Protein AF-A0A835PX73-F1 (afdb_monomer_lite)

Structure (mmCIF, N/CA/C/O backbone):
data_AF-A0A835PX73-F1
#
_entry.id   AF-A0A835PX73-F1
#
loop_
_atom_site.group_PDB
_atom_site.id
_atom_site.type_symbol
_atom_site.label_atom_id
_atom_site.label_alt_id
_atom_site.label_comp_id
_atom_site.label_asym_id
_atom_site.label_entity_id
_atom_site.label_seq_id
_atom_site.pdbx_PDB_ins_code
_atom_site.Cartn_x
_atom_site.Cartn_y
_atom_site.Cartn_z
_atom_site.occupancy
_atom_site.B_iso_or_equiv
_atom_site.auth_seq_id
_atom_site.auth_comp_id
_atom_site.auth_asym_id
_atom_site.auth_atom_id
_atom_site.pdbx_PDB_model_num
ATOM 1 N N . MET A 1 1 ? 120.743 2.298 -72.247 1.00 43.62 1 MET A N 1
ATOM 2 C CA . MET A 1 1 ? 121.704 3.409 -72.113 1.00 43.62 1 MET A CA 1
ATOM 3 C C . MET A 1 1 ? 120.993 4.697 -72.501 1.00 43.62 1 MET A C 1
ATOM 5 O O . MET A 1 1 ? 120.408 4.733 -73.571 1.00 43.62 1 MET A O 1
ATOM 9 N N . TYR A 1 2 ? 121.071 5.683 -71.606 1.00 36.12 2 TYR A N 1
ATOM 10 C CA . TYR A 1 2 ? 120.716 7.105 -71.728 1.00 36.12 2 TYR A CA 1
ATOM 11 C C . TYR A 1 2 ? 119.244 7.545 -71.673 1.00 36.12 2 TYR A C 1
ATOM 13 O O . TYR A 1 2 ? 118.427 7.305 -72.554 1.00 36.12 2 TYR A O 1
ATOM 21 N N . SER A 1 3 ? 118.992 8.258 -70.575 1.00 54.06 3 SER A N 1
ATOM 22 C CA . SER A 1 3 ? 117.900 9.168 -70.256 1.00 54.06 3 SER A CA 1
ATOM 23 C C . SER A 1 3 ? 117.729 10.312 -71.260 1.00 54.06 3 SER A C 1
ATOM 25 O O . SER A 1 3 ? 118.714 10.799 -71.808 1.00 54.06 3 SER A O 1
ATOM 27 N N . SER A 1 4 ? 116.522 10.885 -71.311 1.00 43.41 4 SER A N 1
ATOM 28 C CA . SER A 1 4 ? 116.354 12.342 -71.424 1.00 43.41 4 SER A CA 1
ATOM 29 C C . SER A 1 4 ? 115.016 12.800 -70.832 1.00 43.41 4 SER A C 1
ATOM 31 O O . SER A 1 4 ? 113.961 12.271 -71.176 1.00 43.41 4 SER A O 1
ATOM 33 N N . LEU A 1 5 ? 115.087 13.796 -69.950 1.00 57.09 5 LEU A N 1
ATOM 34 C CA . LEU A 1 5 ? 113.979 14.595 -69.420 1.00 57.09 5 LEU A CA 1
ATOM 35 C C . LEU A 1 5 ? 113.557 15.685 -70.426 1.00 57.09 5 LEU A C 1
ATOM 37 O O . LEU A 1 5 ? 114.445 16.254 -71.057 1.00 57.09 5 LEU A O 1
ATOM 41 N N . SER A 1 6 ? 112.250 16.003 -70.477 1.00 47.47 6 SER A N 1
ATOM 42 C CA . SER A 1 6 ? 111.591 17.317 -70.753 1.00 47.47 6 SER A CA 1
ATOM 43 C C . SER A 1 6 ? 110.383 17.227 -71.703 1.00 47.47 6 SER A C 1
ATOM 45 O O . SER A 1 6 ? 110.374 16.360 -72.572 1.00 47.47 6 SER A O 1
ATOM 47 N N . PRO A 1 7 ? 109.444 18.200 -71.693 1.00 52.72 7 PRO A N 1
ATOM 48 C CA . PRO A 1 7 ? 109.038 19.114 -70.620 1.00 52.72 7 PRO A CA 1
ATOM 49 C C . PRO A 1 7 ? 107.508 19.087 -70.385 1.00 52.72 7 PRO A C 1
ATOM 51 O O . PRO A 1 7 ? 106.735 18.501 -71.142 1.00 52.72 7 PRO A O 1
ATOM 54 N N . TYR A 1 8 ? 107.057 19.765 -69.329 1.00 48.66 8 TYR A N 1
ATOM 55 C CA . TYR A 1 8 ? 105.648 20.104 -69.132 1.00 48.66 8 TYR A CA 1
ATOM 56 C C . TYR A 1 8 ? 105.076 20.810 -70.374 1.00 48.66 8 TYR A C 1
ATOM 58 O O . TYR A 1 8 ? 105.553 21.874 -70.763 1.00 48.66 8 TYR A O 1
ATOM 66 N N . THR A 1 9 ? 104.010 20.252 -70.947 1.00 48.19 9 THR A N 1
ATOM 67 C CA . THR A 1 9 ? 103.073 20.972 -71.818 1.00 48.19 9 THR A CA 1
ATOM 68 C C . THR A 1 9 ? 101.680 20.844 -71.211 1.00 48.19 9 THR A C 1
ATOM 70 O O . THR A 1 9 ? 101.160 19.748 -71.005 1.00 48.19 9 THR A O 1
ATOM 73 N N . ALA A 1 10 ? 101.097 21.984 -70.843 1.00 54.47 10 ALA A N 1
ATOM 74 C CA . ALA A 1 10 ? 99.723 22.070 -70.375 1.00 54.47 10 ALA A CA 1
ATOM 75 C C . ALA A 1 10 ? 98.782 21.652 -71.514 1.00 54.47 10 ALA A C 1
ATOM 77 O O . ALA A 1 10 ? 98.760 22.278 -72.574 1.00 54.47 10 ALA A O 1
ATOM 78 N N . ARG A 1 11 ? 98.007 20.583 -71.301 1.00 44.78 11 ARG A N 1
ATOM 79 C CA . ARG A 1 11 ? 96.938 20.179 -72.217 1.00 44.78 11 ARG A CA 1
ATOM 80 C C . ARG A 1 11 ? 95.739 21.117 -71.992 1.00 44.78 11 ARG A C 1
ATOM 82 O O . ARG A 1 11 ? 95.310 21.246 -70.844 1.00 44.78 11 ARG A O 1
ATOM 89 N N . PRO A 1 12 ? 95.209 21.782 -73.035 1.00 52.06 12 PRO A N 1
ATOM 90 C CA . PRO A 1 12 ? 94.048 22.663 -72.911 1.00 52.06 12 PRO A CA 1
ATOM 91 C C . PRO A 1 12 ? 92.833 21.877 -72.393 1.00 52.06 12 PRO A C 1
ATOM 93 O O . PRO A 1 12 ? 92.769 20.660 -72.609 1.00 52.06 12 PRO A O 1
ATOM 96 N N . PRO A 1 13 ? 91.879 22.533 -71.701 1.00 47.75 13 PRO A N 1
ATOM 97 C CA . PRO A 1 13 ? 90.697 21.861 -71.179 1.00 47.75 13 PRO A CA 1
ATOM 98 C C . PRO A 1 13 ? 90.008 21.128 -72.327 1.00 47.75 13 PRO A C 1
ATOM 100 O O . PRO A 1 13 ? 89.707 21.724 -73.362 1.00 47.75 13 PRO A O 1
ATOM 103 N N . ALA A 1 14 ? 89.805 19.820 -72.158 1.00 44.78 14 ALA A N 1
ATOM 104 C CA . ALA A 1 14 ? 89.026 19.032 -73.095 1.00 44.78 14 ALA A CA 1
ATOM 105 C C . ALA A 1 14 ? 87.625 19.649 -73.155 1.00 44.78 14 ALA A C 1
ATOM 107 O O . ALA A 1 14 ? 86.847 19.549 -72.203 1.00 44.78 14 ALA A O 1
ATOM 108 N N . VAL A 1 15 ? 87.343 20.336 -74.261 1.00 48.53 15 VAL A N 1
ATOM 109 C CA . VAL A 1 15 ? 86.001 20.762 -74.635 1.00 48.53 15 VAL A CA 1
ATOM 110 C C . VAL A 1 15 ? 85.175 19.484 -74.668 1.00 48.53 15 VAL A C 1
ATOM 112 O O . VAL A 1 15 ? 85.425 18.593 -75.481 1.00 48.53 15 VAL A O 1
ATOM 115 N N . ARG A 1 16 ? 84.267 19.354 -73.697 1.00 57.72 16 ARG A N 1
ATOM 116 C CA . ARG A 1 16 ? 83.272 18.284 -73.676 1.00 57.72 16 ARG A CA 1
ATOM 117 C C . ARG A 1 16 ? 82.587 18.288 -75.045 1.00 57.72 16 ARG A C 1
ATOM 119 O O . ARG A 1 16 ? 82.276 19.386 -75.516 1.00 57.72 16 ARG A O 1
ATOM 126 N N . PRO A 1 17 ? 82.362 17.128 -75.682 1.00 54.84 17 PRO A N 1
ATOM 127 C CA . PRO A 1 17 ? 81.507 17.079 -76.856 1.00 54.84 17 PRO A CA 1
ATOM 128 C C . PRO A 1 17 ? 80.206 17.784 -76.482 1.00 54.84 17 PRO A C 1
ATOM 130 O O . PRO A 1 17 ? 79.599 17.452 -75.465 1.00 54.84 17 PRO A O 1
ATOM 133 N N . THR A 1 18 ? 79.849 18.833 -77.216 1.00 60.50 18 THR A N 1
ATOM 134 C CA . THR A 1 18 ? 78.521 19.431 -77.125 1.00 60.50 18 THR A CA 1
ATOM 135 C C . THR A 1 18 ? 77.537 18.303 -77.391 1.00 60.50 18 THR A C 1
ATOM 137 O O . THR A 1 18 ? 77.520 17.794 -78.513 1.00 60.50 18 THR A O 1
ATOM 140 N N . ASP A 1 19 ? 76.811 17.865 -76.357 1.00 60.62 19 ASP A N 1
ATOM 141 C CA . ASP A 1 19 ? 75.753 16.867 -76.512 1.00 60.62 19 ASP A CA 1
ATOM 142 C C . ASP A 1 19 ? 74.865 17.302 -77.680 1.00 60.62 19 ASP A C 1
ATOM 144 O O . ASP A 1 19 ? 74.525 18.486 -77.799 1.00 60.62 19 ASP A O 1
ATOM 148 N N . ASP A 1 20 ? 74.521 16.358 -78.555 1.00 72.94 20 ASP A N 1
ATOM 149 C CA . ASP A 1 20 ? 73.623 16.616 -79.673 1.00 72.94 20 ASP A CA 1
ATOM 150 C C . ASP A 1 20 ? 72.338 17.276 -79.125 1.00 72.94 20 ASP A C 1
ATOM 152 O O . ASP A 1 20 ? 71.675 16.694 -78.254 1.00 72.94 20 ASP A O 1
ATOM 156 N N . PRO A 1 21 ? 71.964 18.489 -79.580 1.00 75.81 21 PRO A N 1
ATOM 157 C CA . PRO A 1 21 ? 70.770 19.185 -79.105 1.00 75.81 21 PRO A CA 1
ATOM 158 C C . PRO A 1 21 ? 69.501 18.319 -79.150 1.00 75.81 21 PRO A C 1
ATOM 160 O O . PRO A 1 21 ? 68.613 18.473 -78.306 1.00 75.81 21 PRO A O 1
ATOM 163 N N . ALA A 1 22 ? 69.428 17.368 -80.089 1.00 79.12 22 ALA A N 1
ATOM 164 C CA . ALA A 1 22 ? 68.326 16.417 -80.193 1.00 79.12 22 ALA A CA 1
ATOM 165 C C . ALA A 1 22 ? 68.329 15.345 -79.081 1.00 79.12 22 ALA A C 1
ATOM 167 O O . ALA A 1 22 ? 67.265 14.873 -78.671 1.00 79.12 22 ALA A O 1
ATOM 168 N N . GLU A 1 23 ? 69.490 14.944 -78.563 1.00 80.62 23 GLU A N 1
ATOM 169 C CA . GLU A 1 23 ? 69.606 14.017 -77.429 1.00 80.62 23 GLU A CA 1
ATOM 170 C C . GLU A 1 23 ? 69.264 14.689 -76.102 1.00 80.62 23 GLU A C 1
ATOM 172 O O . GLU A 1 23 ? 68.517 14.122 -75.300 1.00 80.62 23 GLU A O 1
ATOM 177 N N . VAL A 1 24 ? 69.712 15.931 -75.903 1.00 82.56 24 VAL A N 1
ATOM 178 C CA . VAL A 1 24 ? 69.356 16.734 -74.723 1.00 82.56 24 VAL A CA 1
ATOM 179 C C . VAL A 1 24 ? 67.849 16.997 -74.684 1.00 82.56 24 VAL A C 1
ATOM 181 O O . VAL A 1 24 ? 67.218 16.835 -73.638 1.00 82.56 24 VAL A O 1
ATOM 184 N N . TYR A 1 25 ? 67.241 17.332 -75.828 1.00 86.38 25 TYR A N 1
ATOM 185 C CA . TYR A 1 25 ? 65.794 17.519 -75.928 1.00 86.38 25 TYR A CA 1
ATOM 186 C C . TYR A 1 25 ? 65.019 16.234 -75.609 1.00 86.38 25 TYR A C 1
ATOM 188 O O . TYR A 1 25 ? 64.089 16.268 -74.804 1.00 86.38 25 TYR A O 1
ATOM 196 N N . ARG A 1 26 ? 65.427 15.085 -76.172 1.00 87.75 26 ARG A N 1
ATOM 197 C CA . ARG A 1 26 ? 64.811 13.780 -75.870 1.00 87.75 26 ARG A CA 1
ATOM 198 C C . ARG A 1 26 ? 64.927 13.428 -74.391 1.00 87.75 26 ARG A C 1
ATOM 200 O O . ARG A 1 26 ? 63.934 13.040 -73.784 1.00 87.75 26 ARG A O 1
ATOM 207 N N . ARG A 1 27 ? 66.102 13.612 -73.788 1.00 88.38 27 ARG A N 1
ATOM 208 C CA . ARG A 1 27 ? 66.328 13.356 -72.360 1.00 88.38 27 ARG A CA 1
ATOM 209 C C . ARG A 1 27 ? 65.463 14.251 -71.471 1.00 88.38 27 ARG A C 1
ATOM 211 O O . ARG A 1 27 ? 64.858 13.757 -70.526 1.00 88.38 27 ARG A O 1
ATOM 218 N N . ASN A 1 28 ? 65.348 15.537 -71.797 1.00 89.12 28 ASN A N 1
ATOM 219 C CA . ASN A 1 28 ? 64.498 16.473 -71.060 1.00 89.12 28 ASN A CA 1
ATOM 220 C C . ASN A 1 28 ? 63.004 16.162 -71.226 1.00 89.12 28 ASN A C 1
ATOM 222 O O . ASN A 1 28 ? 62.256 16.247 -70.256 1.00 89.12 28 ASN A O 1
ATOM 226 N N . ALA A 1 29 ? 62.567 15.760 -72.422 1.00 91.25 29 ALA A N 1
ATOM 227 C CA . ALA A 1 29 ? 61.195 15.322 -72.660 1.00 91.25 29 ALA A CA 1
ATOM 228 C C . ALA A 1 29 ? 60.862 14.046 -71.867 1.00 91.25 29 ALA A C 1
ATOM 230 O O . ALA A 1 29 ? 59.815 13.982 -71.228 1.00 91.25 29 ALA A O 1
ATOM 231 N N . ILE A 1 30 ? 61.776 13.069 -71.842 1.00 92.06 30 ILE A N 1
ATOM 232 C CA . ILE A 1 30 ? 61.640 11.846 -71.037 1.00 92.06 30 ILE A CA 1
ATOM 233 C C . ILE A 1 30 ? 61.573 12.187 -69.545 1.00 92.06 30 ILE A C 1
ATOM 235 O O . ILE A 1 30 ? 60.666 11.719 -68.865 1.00 92.06 30 ILE A O 1
ATOM 239 N N . ASN A 1 31 ? 62.470 13.040 -69.043 1.00 92.50 31 ASN A N 1
ATOM 240 C CA . ASN A 1 31 ? 62.451 13.473 -67.643 1.00 92.50 31 ASN A CA 1
ATOM 241 C C . ASN A 1 31 ? 61.140 14.175 -67.279 1.00 92.50 31 ASN A C 1
ATOM 243 O O . ASN A 1 31 ? 60.549 13.862 -66.253 1.00 92.50 31 ASN A O 1
ATOM 247 N N . LYS A 1 32 ? 60.634 15.056 -68.147 1.00 94.50 32 LYS A N 1
ATOM 24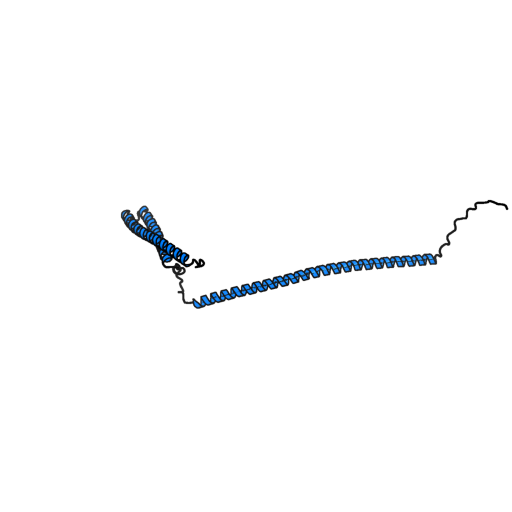8 C CA . LYS A 1 32 ? 59.365 15.754 -67.920 1.00 94.50 32 LYS A CA 1
ATOM 249 C C . LYS A 1 32 ? 58.172 14.797 -67.872 1.00 94.50 32 LYS A C 1
ATOM 251 O O . LYS A 1 32 ? 57.276 14.981 -67.055 1.00 94.50 32 LYS A O 1
ATOM 256 N N . ILE A 1 33 ? 58.156 13.775 -68.729 1.00 94.88 33 ILE A N 1
ATOM 257 C CA . ILE A 1 33 ? 57.121 12.731 -68.697 1.00 94.88 33 ILE A CA 1
ATOM 258 C C . ILE A 1 33 ? 57.245 11.900 -67.417 1.00 94.88 33 ILE A C 1
ATOM 260 O O . ILE A 1 33 ? 56.235 11.634 -66.776 1.00 94.88 33 ILE A O 1
ATOM 264 N N . LEU A 1 34 ? 58.461 11.522 -67.012 1.00 95.25 34 LEU A N 1
ATOM 265 C CA . LEU A 1 34 ? 58.694 10.781 -65.769 1.00 95.25 34 LEU A CA 1
ATOM 266 C C . LEU A 1 34 ? 58.236 11.571 -64.538 1.00 95.25 34 LEU A C 1
ATOM 268 O O . LEU A 1 34 ? 57.555 11.018 -63.679 1.00 95.25 34 LEU A O 1
ATOM 272 N N . GLU A 1 35 ? 58.557 12.863 -64.472 1.00 95.06 35 GLU A N 1
ATOM 273 C CA . GLU A 1 35 ? 58.107 13.760 -63.404 1.00 95.06 35 GLU A CA 1
ATOM 274 C C . GLU A 1 35 ? 56.579 13.885 -63.375 1.00 95.06 35 GLU A C 1
ATOM 276 O O . GLU A 1 35 ? 55.983 13.771 -62.304 1.00 95.06 35 GLU A O 1
ATOM 281 N N . ALA A 1 36 ? 55.937 14.052 -64.537 1.00 95.12 36 ALA A N 1
ATOM 282 C CA . ALA A 1 36 ? 54.480 14.117 -64.640 1.00 95.12 36 ALA A CA 1
ATOM 283 C C . ALA A 1 36 ? 53.813 12.808 -64.186 1.00 95.12 36 ALA A C 1
ATOM 285 O O . ALA A 1 36 ? 52.914 12.831 -63.353 1.00 95.12 36 ALA A O 1
ATOM 286 N N . VAL A 1 37 ? 54.308 11.657 -64.652 1.00 96.56 37 VAL A N 1
ATOM 287 C CA . VAL A 1 37 ? 53.789 10.338 -64.257 1.00 96.56 37 VAL A CA 1
ATOM 288 C C . VAL A 1 37 ? 53.983 10.091 -62.760 1.00 96.56 37 VAL A C 1
ATOM 290 O O . VAL A 1 37 ? 53.079 9.585 -62.099 1.00 96.56 37 VAL A O 1
ATOM 293 N N . HIS A 1 38 ? 55.130 10.464 -62.189 1.00 96.06 38 HIS A N 1
ATOM 294 C CA . HIS A 1 38 ? 55.353 10.360 -60.746 1.00 96.06 38 HIS A CA 1
ATOM 295 C C . HIS A 1 38 ? 54.398 11.256 -59.947 1.00 96.06 38 HIS A C 1
ATOM 297 O O . HIS A 1 38 ? 53.868 10.812 -58.926 1.00 96.06 38 HIS A O 1
ATOM 303 N N . ALA A 1 39 ? 54.154 12.485 -60.409 1.00 95.56 39 ALA A N 1
ATOM 304 C CA . ALA A 1 39 ? 53.198 13.393 -59.784 1.00 95.56 39 ALA A CA 1
ATOM 305 C C . ALA A 1 39 ? 51.766 12.833 -59.837 1.00 95.56 39 ALA A C 1
ATOM 307 O O . ALA A 1 39 ? 51.080 12.831 -58.814 1.00 95.56 39 ALA A O 1
ATOM 308 N N . ASP A 1 40 ? 51.347 12.277 -60.977 1.00 96.75 40 ASP A N 1
ATOM 309 C CA . ASP A 1 40 ? 50.028 11.659 -61.148 1.00 96.75 40 ASP A CA 1
ATOM 310 C C . ASP A 1 40 ? 49.859 10.416 -60.263 1.00 96.75 40 ASP A C 1
ATOM 312 O O . ASP A 1 40 ? 48.836 10.261 -59.593 1.00 96.75 40 ASP A O 1
ATOM 316 N N . ILE A 1 41 ? 50.876 9.548 -60.186 1.00 96.50 41 ILE A N 1
ATOM 317 C CA . ILE A 1 41 ? 50.868 8.376 -59.296 1.00 96.50 41 ILE A CA 1
ATOM 318 C C . ILE A 1 41 ? 50.765 8.814 -57.830 1.00 96.50 41 ILE A C 1
ATOM 320 O O . ILE A 1 41 ? 49.988 8.231 -57.070 1.00 96.50 41 ILE A O 1
ATOM 324 N N . ALA A 1 42 ? 51.513 9.842 -57.422 1.00 96.12 42 ALA A N 1
ATOM 325 C CA . ALA A 1 42 ? 51.457 10.371 -56.063 1.00 96.12 42 ALA A CA 1
ATOM 326 C C . ALA A 1 42 ? 50.082 10.981 -55.741 1.00 96.12 42 ALA A C 1
ATOM 328 O O . ALA A 1 42 ? 49.535 10.730 -54.664 1.00 96.12 42 ALA A O 1
ATOM 329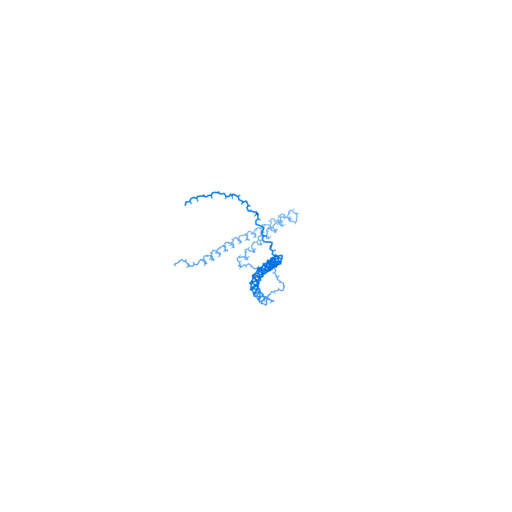 N N . ALA A 1 43 ? 49.492 11.727 -56.678 1.00 95.94 43 ALA A N 1
ATOM 330 C CA . ALA A 1 43 ? 48.160 12.305 -56.532 1.00 95.94 43 ALA A CA 1
ATOM 331 C C . ALA A 1 43 ? 47.071 11.223 -56.437 1.00 95.94 43 ALA A C 1
ATOM 333 O O . ALA A 1 43 ? 46.240 11.267 -55.529 1.00 95.94 43 ALA A O 1
ATOM 334 N N . LEU A 1 44 ? 47.110 10.213 -57.314 1.00 96.81 44 LEU A N 1
ATOM 335 C CA . LEU A 1 44 ? 46.186 9.076 -57.283 1.00 96.81 44 LEU A CA 1
ATOM 336 C C . LEU A 1 44 ? 46.308 8.284 -55.984 1.00 96.81 44 LEU A C 1
ATOM 338 O O . LEU A 1 44 ? 45.295 7.919 -55.391 1.00 96.81 44 LEU A O 1
ATOM 342 N N . ARG A 1 45 ? 47.536 8.034 -55.521 1.00 96.69 45 ARG A N 1
ATOM 343 C CA . ARG A 1 45 ? 47.776 7.343 -54.253 1.00 96.69 45 ARG A CA 1
ATOM 344 C C . ARG A 1 45 ? 47.182 8.122 -53.084 1.00 96.69 45 ARG A C 1
ATOM 346 O O . ARG A 1 45 ? 46.427 7.541 -52.314 1.00 96.69 45 ARG A O 1
ATOM 353 N N . LYS A 1 46 ? 47.447 9.428 -53.003 1.00 96.62 46 LYS A N 1
ATOM 354 C CA . LYS A 1 46 ? 46.885 10.296 -51.963 1.00 96.62 46 LYS A CA 1
ATOM 355 C C . LYS A 1 46 ? 45.355 10.315 -52.000 1.00 96.62 46 LYS A C 1
ATOM 357 O O . LYS A 1 46 ? 44.720 10.223 -50.957 1.00 96.62 46 LYS A O 1
ATOM 362 N N . SER A 1 47 ? 44.757 10.396 -53.190 1.00 96.75 47 SER A N 1
ATOM 363 C CA . SER A 1 47 ? 43.298 10.345 -53.343 1.00 96.75 47 SER A CA 1
ATOM 364 C C . SER A 1 47 ? 42.715 9.025 -52.834 1.00 96.75 47 SER A C 1
ATOM 366 O O . SER A 1 47 ? 41.700 9.039 -52.146 1.00 96.75 47 SER A O 1
ATOM 368 N N . ARG A 1 48 ? 43.360 7.892 -53.144 1.00 96.69 48 ARG A N 1
ATOM 369 C CA . ARG A 1 48 ? 42.925 6.575 -52.657 1.00 96.69 48 ARG A CA 1
ATOM 370 C C . ARG A 1 48 ? 43.107 6.425 -51.155 1.00 96.69 48 ARG A C 1
ATOM 372 O O . ARG A 1 48 ? 42.253 5.828 -50.520 1.00 96.69 48 ARG A O 1
ATOM 379 N N . GLU A 1 49 ? 44.195 6.941 -50.590 1.00 96.75 49 GLU A N 1
ATOM 380 C CA . GLU A 1 49 ? 44.419 6.921 -49.140 1.00 96.75 49 GLU A CA 1
ATOM 381 C C . GLU A 1 49 ? 43.282 7.657 -48.413 1.00 96.75 49 GLU A C 1
ATOM 383 O O . GLU A 1 49 ? 42.683 7.087 -47.506 1.00 96.75 49 GLU A O 1
ATOM 388 N N . VAL A 1 50 ? 42.884 8.841 -48.894 1.00 96.88 50 VAL A N 1
ATOM 389 C CA . VAL A 1 50 ? 41.738 9.590 -48.343 1.00 96.88 50 VAL A CA 1
ATOM 390 C C . VAL A 1 50 ? 40.419 8.823 -48.495 1.00 96.88 50 VAL A C 1
ATOM 392 O O . VAL A 1 50 ? 39.610 8.788 -47.570 1.00 96.88 50 VAL A O 1
ATOM 395 N N . GLU A 1 51 ? 40.185 8.192 -49.648 1.00 96.94 51 GLU A N 1
ATOM 396 C CA . GLU A 1 51 ? 38.980 7.384 -49.870 1.00 96.94 51 GLU A CA 1
ATOM 397 C C . GLU A 1 51 ? 38.931 6.173 -48.927 1.00 96.94 51 GLU A C 1
ATOM 399 O O . GLU A 1 51 ? 37.902 5.909 -48.307 1.00 96.94 51 GLU A O 1
ATOM 404 N N . ILE A 1 52 ? 40.057 5.477 -48.755 1.00 97.19 52 ILE A N 1
ATOM 405 C CA . ILE A 1 52 ? 40.196 4.338 -47.842 1.00 97.19 52 ILE A CA 1
ATOM 406 C C . ILE A 1 52 ? 39.962 4.775 -46.391 1.00 97.19 52 ILE A C 1
ATOM 408 O O . ILE A 1 52 ? 39.227 4.105 -45.667 1.00 97.19 52 ILE A O 1
ATOM 412 N N . GLU A 1 53 ? 40.527 5.905 -45.964 1.00 96.75 53 GLU A N 1
ATOM 413 C CA . GLU A 1 53 ? 40.273 6.479 -44.638 1.00 96.75 53 GLU A CA 1
ATOM 414 C C . GLU A 1 53 ? 38.784 6.803 -44.435 1.00 96.75 53 GLU A C 1
ATOM 416 O O . GLU A 1 53 ? 38.213 6.468 -43.394 1.00 96.75 53 GLU A O 1
ATOM 421 N N . GLY A 1 54 ? 38.121 7.371 -45.449 1.00 97.50 54 GLY A N 1
ATOM 422 C CA . GLY A 1 54 ? 36.678 7.622 -45.430 1.00 97.50 54 GLY A CA 1
ATOM 423 C C . GLY A 1 54 ? 35.846 6.337 -45.325 1.00 97.50 54 GLY A C 1
ATOM 424 O O . GLY A 1 54 ? 34.894 6.263 -44.541 1.00 97.50 54 GLY A O 1
ATOM 425 N N . LEU A 1 55 ? 36.225 5.288 -46.059 1.00 97.50 55 LEU A N 1
ATOM 426 C CA . LEU A 1 55 ? 35.578 3.976 -45.978 1.00 97.50 55 LEU A CA 1
ATOM 427 C C . LEU A 1 55 ? 35.766 3.331 -44.597 1.00 97.50 55 LEU A C 1
ATOM 429 O O . LEU A 1 55 ? 34.813 2.786 -44.043 1.00 97.50 55 LEU A O 1
ATOM 433 N N . PHE A 1 56 ? 36.945 3.447 -43.983 1.00 97.75 56 PHE A N 1
ATOM 434 C CA . PHE A 1 56 ? 37.156 2.954 -42.620 1.00 97.75 56 PHE A CA 1
ATOM 435 C C . PHE A 1 56 ? 36.357 3.740 -41.578 1.00 97.75 56 PHE A C 1
ATOM 437 O O . PHE A 1 56 ? 35.775 3.134 -40.675 1.00 97.75 56 PHE A O 1
ATOM 444 N N . ALA A 1 57 ? 36.270 5.066 -41.712 1.00 97.50 57 ALA A N 1
ATOM 445 C CA . ALA A 1 57 ? 35.463 5.896 -40.822 1.00 97.50 57 ALA A CA 1
ATOM 446 C C . ALA A 1 57 ? 33.970 5.527 -40.900 1.00 97.50 57 ALA A C 1
ATOM 448 O O . ALA A 1 57 ? 33.314 5.344 -39.873 1.00 97.50 57 ALA A O 1
ATOM 449 N N . THR A 1 58 ? 33.439 5.345 -42.113 1.00 97.69 58 THR A N 1
ATOM 450 C CA . THR A 1 58 ? 32.044 4.914 -42.308 1.00 97.69 58 THR A CA 1
ATOM 451 C C . THR A 1 58 ? 31.802 3.497 -41.789 1.00 97.69 58 THR A C 1
ATOM 453 O O . THR A 1 58 ? 30.796 3.259 -41.122 1.00 97.69 58 THR A O 1
ATOM 456 N N . GLN A 1 59 ? 32.735 2.564 -41.999 1.00 97.88 59 GLN A N 1
ATOM 457 C CA . GLN A 1 59 ? 32.644 1.211 -41.448 1.00 97.88 59 GLN A CA 1
ATOM 458 C C . GLN A 1 59 ? 32.627 1.208 -39.912 1.00 97.88 59 GLN A C 1
ATOM 460 O O . GLN A 1 59 ? 31.861 0.451 -39.310 1.00 97.88 59 GLN A O 1
ATOM 465 N N . ALA A 1 60 ? 33.449 2.042 -39.271 1.00 97.81 60 ALA A N 1
ATOM 466 C CA . ALA A 1 60 ? 33.474 2.171 -37.817 1.00 97.81 60 ALA A CA 1
ATOM 467 C C . ALA A 1 60 ? 32.131 2.686 -37.274 1.00 97.81 60 ALA A C 1
ATOM 469 O O . ALA A 1 60 ? 31.588 2.116 -36.327 1.00 97.81 60 ALA A O 1
ATOM 470 N N . GLU A 1 61 ? 31.558 3.705 -37.916 1.00 98.25 61 GLU A N 1
ATOM 471 C CA . GLU A 1 61 ? 30.254 4.253 -37.537 1.00 98.25 61 GLU A CA 1
ATOM 472 C C . GLU A 1 61 ? 29.117 3.239 -37.736 1.00 98.25 61 GLU A C 1
ATOM 474 O O . GLU A 1 61 ? 28.249 3.107 -36.873 1.00 98.25 61 GLU A O 1
ATOM 479 N N . LEU A 1 62 ? 29.133 2.472 -38.832 1.00 98.31 62 LEU A N 1
ATOM 480 C CA . LEU A 1 62 ? 28.140 1.422 -39.072 1.00 98.31 62 LEU A CA 1
ATOM 481 C C . LEU A 1 62 ? 28.205 0.322 -38.007 1.00 98.31 62 LEU A C 1
ATOM 483 O O . LEU A 1 62 ? 27.164 -0.071 -37.487 1.00 98.31 62 LEU A O 1
ATOM 487 N N . ARG A 1 63 ? 29.409 -0.118 -37.622 1.00 98.12 63 ARG A N 1
ATOM 488 C CA . ARG A 1 63 ? 29.586 -1.102 -36.541 1.00 98.12 63 ARG A CA 1
ATOM 489 C C . ARG A 1 63 ? 29.103 -0.578 -35.193 1.00 98.12 63 ARG A C 1
ATOM 491 O O . ARG A 1 63 ? 28.482 -1.320 -34.438 1.00 98.12 63 ARG A O 1
ATOM 498 N N . ARG A 1 64 ? 29.357 0.699 -34.890 1.00 98.38 64 ARG A N 1
ATOM 499 C CA . ARG A 1 64 ? 28.847 1.336 -33.668 1.00 98.38 64 ARG A CA 1
ATOM 500 C C . ARG A 1 64 ? 27.317 1.317 -33.642 1.00 98.38 64 ARG A C 1
ATOM 502 O O . ARG A 1 64 ? 26.728 0.884 -32.656 1.00 98.38 64 ARG A O 1
ATOM 509 N N . ARG A 1 65 ? 26.673 1.723 -34.740 1.00 98.19 65 ARG A N 1
ATOM 510 C CA . ARG A 1 65 ? 25.204 1.725 -34.851 1.00 98.19 65 ARG A CA 1
ATOM 511 C C . ARG A 1 65 ? 24.608 0.326 -34.793 1.00 98.19 65 ARG A C 1
ATOM 513 O O . ARG A 1 65 ? 23.577 0.139 -34.162 1.00 98.19 65 ARG A O 1
ATOM 520 N N . GLU A 1 66 ? 25.252 -0.658 -35.413 1.00 98.25 66 GLU A N 1
ATOM 521 C CA . GLU A 1 66 ? 24.841 -2.063 -35.327 1.00 98.25 66 GLU A CA 1
ATOM 522 C C . GLU A 1 66 ? 24.814 -2.544 -33.870 1.00 98.25 66 GLU A C 1
ATOM 524 O O . GLU A 1 66 ? 23.837 -3.156 -33.435 1.00 98.25 66 GLU A O 1
ATOM 529 N N . GLN A 1 67 ? 25.849 -2.217 -33.091 1.00 98.06 67 GLN A N 1
ATOM 530 C CA . GLN A 1 67 ? 25.908 -2.552 -31.667 1.00 98.06 67 GLN A CA 1
ATOM 531 C C . GLN A 1 67 ? 24.815 -1.838 -30.866 1.00 98.06 67 GLN A C 1
ATOM 533 O O . GLN A 1 67 ? 24.158 -2.466 -30.037 1.00 98.06 67 GLN A O 1
ATOM 538 N N . GLU A 1 68 ? 24.583 -0.550 -31.131 1.00 98.06 68 GLU A N 1
ATOM 539 C CA . GLU A 1 68 ? 23.527 0.231 -30.477 1.00 98.06 68 GLU A CA 1
ATOM 540 C C . GLU A 1 68 ? 22.132 -0.323 -30.772 1.00 98.06 68 GLU A C 1
ATOM 542 O O . GLU A 1 68 ? 21.338 -0.490 -29.848 1.00 98.06 68 GLU A O 1
ATOM 547 N N . LEU A 1 69 ? 21.851 -0.669 -32.031 1.00 98.44 69 LEU A N 1
ATOM 548 C CA . LEU A 1 69 ? 20.588 -1.284 -32.435 1.00 98.44 69 LEU A CA 1
ATOM 549 C C . LEU A 1 69 ? 20.417 -2.664 -31.804 1.00 98.44 69 LEU A C 1
ATOM 551 O O . LEU A 1 69 ? 19.350 -2.971 -31.283 1.00 98.44 69 LEU A O 1
ATOM 555 N N . THR A 1 70 ? 21.468 -3.483 -31.798 1.00 98.25 70 THR A N 1
ATOM 556 C CA . THR A 1 70 ? 21.422 -4.824 -31.199 1.00 98.25 70 THR A CA 1
ATOM 557 C C . THR A 1 70 ? 21.156 -4.755 -29.696 1.00 98.25 70 THR A C 1
ATOM 559 O O . THR A 1 70 ? 20.369 -5.542 -29.170 1.00 98.25 70 THR A O 1
ATOM 562 N N . ARG A 1 71 ? 21.771 -3.789 -29.003 1.00 98.38 71 ARG A N 1
ATOM 563 C CA . ARG A 1 71 ? 21.485 -3.513 -27.593 1.00 98.38 71 ARG A CA 1
ATOM 564 C C . ARG A 1 71 ? 20.041 -3.048 -27.404 1.00 98.38 71 ARG A C 1
ATOM 566 O O . ARG A 1 71 ? 19.337 -3.645 -26.601 1.00 98.38 71 ARG A O 1
ATOM 573 N N . GLY A 1 72 ? 19.593 -2.054 -28.172 1.00 98.38 72 GLY A N 1
ATOM 574 C CA . GLY A 1 72 ? 18.236 -1.515 -28.052 1.00 98.38 72 GLY A CA 1
ATOM 575 C C . GLY A 1 72 ? 17.155 -2.569 -28.307 1.00 98.38 72 GLY A C 1
ATOM 576 O O . GLY A 1 72 ? 16.170 -2.630 -27.583 1.00 98.38 72 GLY A O 1
ATOM 577 N N . VAL A 1 73 ? 17.357 -3.464 -29.281 1.00 98.44 73 VAL A N 1
ATOM 578 C CA . VAL A 1 73 ? 16.441 -4.591 -29.529 1.00 98.44 73 VAL A CA 1
ATOM 579 C C . VAL A 1 73 ? 16.381 -5.539 -28.334 1.00 98.44 73 VAL A C 1
ATOM 581 O O . VAL A 1 73 ? 15.294 -5.982 -27.976 1.00 98.44 73 VAL A O 1
ATOM 584 N N . ARG A 1 74 ? 17.519 -5.842 -27.702 1.00 98.31 74 ARG A N 1
ATOM 585 C CA . ARG A 1 74 ? 17.544 -6.696 -26.509 1.00 98.31 74 ARG A CA 1
ATOM 586 C C . ARG A 1 74 ? 16.800 -6.053 -25.341 1.00 98.31 74 ARG A C 1
ATOM 588 O O . ARG A 1 74 ? 15.939 -6.700 -24.761 1.00 98.31 74 ARG A O 1
ATOM 595 N N . GLU A 1 75 ? 17.093 -4.788 -25.053 1.00 98.31 75 GLU A N 1
ATOM 596 C CA . GLU A 1 75 ? 16.451 -4.033 -23.970 1.00 98.31 75 GLU A CA 1
ATOM 597 C C . GLU A 1 75 ? 14.928 -3.963 -24.166 1.00 98.31 75 GLU A C 1
ATOM 599 O O . GLU A 1 75 ? 14.177 -4.253 -23.240 1.00 98.31 75 GLU A O 1
ATOM 604 N N . MET A 1 76 ? 14.456 -3.691 -25.390 1.00 98.25 76 MET A N 1
ATOM 605 C CA . MET A 1 76 ? 13.019 -3.686 -25.696 1.00 98.25 76 MET A CA 1
ATOM 606 C C . MET A 1 76 ? 12.356 -5.057 -25.514 1.00 98.25 76 MET A C 1
ATOM 608 O O . MET A 1 76 ? 11.190 -5.124 -25.131 1.00 98.25 76 MET A O 1
ATOM 612 N N . LEU A 1 77 ? 13.056 -6.154 -25.825 1.00 98.31 77 LEU A N 1
ATOM 613 C CA . LEU A 1 77 ? 12.516 -7.503 -25.633 1.00 98.31 77 LEU A CA 1
ATOM 614 C C . LEU A 1 77 ? 12.388 -7.847 -24.147 1.00 98.31 77 LEU A C 1
ATOM 616 O O . LEU A 1 77 ? 11.356 -8.379 -23.745 1.00 98.31 77 LEU A O 1
ATOM 620 N N . GLU A 1 78 ? 13.395 -7.503 -23.345 1.00 98.19 78 GLU A N 1
ATOM 621 C CA . GLU A 1 78 ? 13.367 -7.676 -21.888 1.00 98.19 78 GLU A CA 1
ATOM 622 C C . GLU A 1 78 ? 12.257 -6.823 -21.252 1.00 98.19 78 GLU A C 1
ATOM 624 O O . GLU A 1 78 ? 11.496 -7.310 -20.415 1.00 98.19 78 GLU A O 1
ATOM 629 N N . GLU A 1 79 ? 12.098 -5.572 -21.694 1.00 98.19 79 GLU A N 1
ATOM 630 C CA . GLU A 1 79 ? 11.024 -4.690 -21.228 1.00 98.19 79 GLU A CA 1
ATOM 631 C C . GLU A 1 79 ? 9.640 -5.222 -21.618 1.00 98.19 79 GLU A C 1
ATOM 633 O O . GLU A 1 79 ? 8.738 -5.267 -20.780 1.00 98.19 79 GLU A O 1
ATOM 638 N N . LYS A 1 80 ? 9.472 -5.689 -22.862 1.00 98.31 80 LYS A N 1
ATOM 639 C CA . LYS A 1 80 ? 8.230 -6.325 -23.317 1.00 98.31 80 LYS A CA 1
ATOM 640 C C . LYS A 1 80 ? 7.876 -7.527 -22.444 1.00 98.31 80 LYS A C 1
ATOM 642 O O . LYS A 1 80 ? 6.730 -7.633 -22.015 1.00 98.31 80 LYS A O 1
ATOM 647 N N . GLU A 1 81 ? 8.834 -8.410 -22.173 1.00 98.25 81 GLU A N 1
ATOM 648 C CA . GLU A 1 81 ? 8.608 -9.583 -21.326 1.00 98.25 81 GLU A CA 1
ATOM 649 C C . GLU A 1 81 ? 8.220 -9.171 -19.896 1.00 98.25 81 GLU A C 1
ATOM 651 O O . GLU A 1 81 ? 7.259 -9.700 -19.333 1.00 98.25 81 GLU A O 1
ATOM 656 N N . GLY A 1 82 ? 8.899 -8.171 -19.326 1.00 98.25 82 GLY A N 1
ATOM 657 C CA . GLY A 1 82 ? 8.563 -7.626 -18.010 1.00 98.25 82 GLY A CA 1
ATOM 658 C C . GLY A 1 82 ? 7.150 -7.033 -17.951 1.00 98.25 82 GLY A C 1
ATOM 659 O O . GLY A 1 82 ? 6.405 -7.293 -17.003 1.00 98.25 82 GLY A O 1
ATOM 660 N N . LEU A 1 83 ? 6.746 -6.285 -18.979 1.00 98.44 83 LEU A N 1
ATOM 661 C CA . LEU A 1 83 ? 5.398 -5.722 -19.086 1.00 98.44 83 LEU A CA 1
ATOM 662 C C . LEU A 1 83 ? 4.330 -6.808 -19.261 1.00 98.44 83 LEU A C 1
ATOM 664 O O . LEU A 1 83 ? 3.258 -6.703 -18.666 1.00 98.44 83 LEU A O 1
ATOM 668 N N . GLU A 1 84 ? 4.609 -7.868 -20.023 1.00 98.31 84 GLU A N 1
ATOM 669 C CA . GLU A 1 84 ? 3.703 -9.014 -20.181 1.00 98.31 84 GLU A CA 1
ATOM 670 C C . GLU A 1 84 ? 3.468 -9.729 -18.841 1.00 98.31 84 GLU A C 1
ATOM 672 O O . GLU A 1 84 ? 2.323 -10.030 -18.493 1.00 98.31 84 GLU A O 1
ATOM 677 N N . GLN A 1 85 ? 4.520 -9.919 -18.040 1.00 98.19 85 GLN A N 1
ATOM 678 C CA . GLN A 1 85 ? 4.408 -10.496 -16.696 1.00 98.19 85 GLN A CA 1
ATOM 679 C C . GLN A 1 85 ? 3.590 -9.600 -15.752 1.00 98.19 85 GLN A C 1
ATOM 681 O O . GLN A 1 85 ? 2.716 -10.085 -15.026 1.00 98.19 85 GLN A O 1
ATOM 686 N N . GLN A 1 86 ? 3.833 -8.286 -15.772 1.00 98.00 86 GLN A N 1
ATOM 687 C CA . GLN A 1 86 ? 3.072 -7.326 -14.966 1.00 98.00 86 GLN A CA 1
ATOM 688 C C . GLN A 1 86 ? 1.596 -7.286 -15.366 1.00 98.00 86 GLN A C 1
ATOM 690 O O . GLN A 1 86 ? 0.722 -7.284 -14.498 1.00 98.00 86 GLN A O 1
ATOM 695 N N . LEU A 1 87 ? 1.310 -7.303 -16.669 1.00 98.31 87 LEU A N 1
ATOM 696 C CA . LEU A 1 87 ? -0.052 -7.351 -17.184 1.00 98.31 87 LEU A CA 1
ATOM 697 C C . LEU A 1 87 ? -0.773 -8.609 -16.696 1.00 98.31 87 LEU A C 1
ATOM 699 O O . LEU A 1 87 ? -1.901 -8.513 -16.216 1.00 98.31 87 LEU A O 1
ATOM 703 N N . GLN A 1 88 ? -0.119 -9.770 -16.757 1.00 98.25 88 GLN A N 1
ATOM 704 C CA . GLN A 1 88 ? -0.698 -11.019 -16.272 1.00 98.25 88 GLN A CA 1
ATOM 705 C C . GLN A 1 88 ? -1.032 -10.954 -14.774 1.00 98.25 88 GLN A C 1
ATOM 707 O O . GLN A 1 88 ? -2.108 -11.396 -14.368 1.00 98.25 88 GLN A O 1
ATOM 712 N N . LEU A 1 89 ? -0.151 -10.375 -13.952 1.00 98.12 89 LEU A N 1
ATOM 713 C CA . LEU A 1 89 ? -0.405 -10.191 -12.521 1.00 98.12 89 LEU A CA 1
ATOM 714 C C . LEU A 1 89 ? -1.623 -9.292 -12.271 1.00 98.12 89 LEU A C 1
ATOM 716 O O . LEU A 1 89 ? -2.476 -9.625 -11.449 1.00 98.12 89 LEU A O 1
ATOM 720 N N . VAL A 1 90 ? -1.708 -8.161 -12.976 1.00 98.38 90 VAL A N 1
ATOM 721 C CA . VAL A 1 90 ? -2.831 -7.225 -12.840 1.00 98.38 90 VAL A CA 1
ATOM 722 C C . VAL A 1 90 ? -4.137 -7.885 -13.266 1.00 98.38 90 VAL A C 1
ATOM 724 O O . VAL A 1 90 ? -5.108 -7.800 -12.523 1.00 98.38 90 VAL A O 1
ATOM 727 N N . LEU A 1 91 ? -4.161 -8.589 -14.402 1.00 98.19 91 LEU A N 1
ATOM 728 C CA . LEU A 1 91 ? -5.352 -9.303 -14.869 1.00 98.19 91 LEU A CA 1
ATOM 729 C C . LEU A 1 91 ? -5.808 -10.359 -13.860 1.00 98.19 91 LEU A C 1
ATOM 731 O O . LEU A 1 91 ? -6.979 -10.381 -13.495 1.00 98.19 91 LEU A O 1
ATOM 735 N N . MET A 1 92 ? -4.883 -11.167 -13.336 1.00 97.81 92 MET A N 1
ATOM 736 C CA . MET A 1 92 ? -5.212 -12.181 -12.334 1.00 97.81 92 MET A CA 1
ATOM 737 C C . MET A 1 92 ? -5.778 -11.557 -11.050 1.00 97.81 92 MET A C 1
ATOM 739 O O . MET A 1 92 ? -6.766 -12.045 -10.507 1.00 97.81 92 MET A O 1
ATOM 743 N N . ASN A 1 93 ? -5.186 -10.460 -10.570 1.00 97.75 93 ASN A N 1
ATOM 744 C CA . ASN A 1 93 ? -5.695 -9.748 -9.398 1.00 97.75 93 ASN A CA 1
ATOM 745 C C . ASN A 1 93 ? -7.070 -9.123 -9.663 1.00 97.75 93 ASN A C 1
ATOM 747 O O . ASN A 1 93 ? -7.943 -9.191 -8.798 1.00 97.75 93 ASN A O 1
ATOM 751 N N . THR A 1 94 ? -7.283 -8.549 -10.848 1.00 97.62 94 THR A N 1
ATOM 752 C CA . THR A 1 94 ? -8.587 -8.026 -11.263 1.00 97.62 94 THR A CA 1
ATOM 753 C C . THR A 1 94 ? -9.631 -9.137 -11.297 1.00 97.62 94 THR A C 1
ATOM 755 O O . THR A 1 94 ? -10.695 -8.954 -10.719 1.00 97.62 94 THR A O 1
ATOM 758 N N . ASP A 1 95 ? -9.325 -10.309 -11.857 1.00 97.56 95 ASP A N 1
ATOM 759 C CA . ASP A 1 95 ? -10.247 -11.452 -11.881 1.00 97.56 95 ASP A CA 1
ATOM 760 C C . ASP A 1 95 ? -10.617 -11.924 -10.467 1.00 97.56 95 ASP A C 1
ATOM 762 O O . ASP A 1 95 ? -11.781 -12.223 -10.186 1.00 97.56 95 ASP A O 1
ATOM 766 N N . VAL A 1 96 ? -9.646 -11.953 -9.547 1.00 97.12 96 VAL A N 1
ATOM 767 C CA . VAL A 1 96 ? -9.891 -12.273 -8.132 1.00 97.12 96 VAL A CA 1
ATOM 768 C C . VAL A 1 96 ? -10.822 -11.241 -7.493 1.00 97.12 96 VAL A C 1
ATOM 770 O O . VAL A 1 96 ? -11.784 -11.619 -6.819 1.00 97.12 96 VAL A O 1
ATOM 773 N N . LEU A 1 97 ? -10.568 -9.948 -7.710 1.00 95.88 97 LEU A N 1
ATOM 774 C CA . LEU A 1 97 ? -11.378 -8.862 -7.155 1.00 95.88 97 LEU A CA 1
ATOM 775 C C . LEU A 1 97 ? -12.784 -8.822 -7.761 1.00 95.88 97 LEU A C 1
ATOM 777 O O . LEU A 1 97 ? -13.756 -8.675 -7.024 1.00 95.88 97 LEU A O 1
ATOM 781 N N . GLU A 1 98 ? -12.921 -9.008 -9.072 1.00 95.62 98 GLU A N 1
ATOM 782 C CA . GLU A 1 98 ? -14.215 -9.116 -9.743 1.00 95.62 98 GLU A CA 1
ATOM 783 C C . GLU A 1 98 ? -14.987 -10.347 -9.273 1.00 95.62 98 GLU A C 1
ATOM 785 O O . GLU A 1 98 ? -16.188 -10.265 -9.018 1.00 95.62 98 GLU A O 1
ATOM 790 N N . GLY A 1 99 ? -14.311 -11.488 -9.127 1.00 94.69 99 GLY A N 1
ATOM 791 C CA . GLY A 1 99 ? -14.901 -12.708 -8.590 1.00 94.69 99 GLY A CA 1
ATOM 792 C C . GLY A 1 99 ? -15.417 -12.505 -7.168 1.00 94.69 99 GLY A C 1
ATOM 793 O O . GLY A 1 99 ? -16.546 -12.893 -6.862 1.00 94.69 99 GLY A O 1
ATOM 794 N N . TRP A 1 100 ? -14.625 -11.850 -6.316 1.00 93.94 100 TRP A N 1
ATOM 795 C CA . TRP A 1 100 ? -15.033 -11.471 -4.966 1.00 93.94 100 TRP A CA 1
ATOM 796 C C . TRP A 1 100 ? -16.213 -10.491 -4.987 1.00 93.94 100 TRP A C 1
ATOM 798 O O . TRP A 1 100 ? -17.179 -10.685 -4.250 1.00 93.94 100 TRP A O 1
ATOM 808 N N . LEU A 1 101 ? -16.189 -9.481 -5.863 1.00 89.81 101 LEU A N 1
ATOM 809 C CA . LEU A 1 101 ? -17.260 -8.495 -5.989 1.00 89.81 101 LEU A CA 1
ATOM 810 C C . LEU A 1 101 ? -18.568 -9.158 -6.422 1.00 89.81 101 LEU A C 1
ATOM 812 O O . LEU A 1 101 ? -19.567 -8.995 -5.738 1.00 89.81 101 LEU A O 1
ATOM 816 N N . ARG A 1 102 ? -18.564 -9.975 -7.482 1.00 90.50 102 ARG A N 1
ATOM 817 C CA . ARG A 1 102 ? -19.755 -10.708 -7.954 1.00 90.50 102 ARG A CA 1
ATOM 818 C C . ARG A 1 102 ? -20.338 -11.621 -6.879 1.00 90.50 102 ARG A C 1
ATOM 820 O O . ARG A 1 102 ? -21.551 -11.757 -6.776 1.00 90.50 102 ARG A O 1
ATOM 827 N N . GLN A 1 103 ? -19.483 -12.256 -6.077 1.00 89.06 103 GLN A N 1
ATOM 828 C CA . GLN A 1 103 ? -19.926 -13.104 -4.971 1.00 89.06 103 GLN A CA 1
ATOM 829 C C . GLN A 1 103 ? -20.534 -12.307 -3.819 1.00 89.06 103 GLN A C 1
ATOM 831 O O . GLN A 1 103 ? -21.323 -12.870 -3.062 1.00 89.06 103 GLN A O 1
ATOM 836 N N . ASN A 1 104 ? -20.140 -11.050 -3.633 1.00 85.19 104 ASN A N 1
ATOM 837 C CA . ASN A 1 104 ? -20.568 -10.224 -2.505 1.00 85.19 104 ASN A CA 1
ATOM 838 C C . ASN A 1 104 ? -21.563 -9.128 -2.889 1.00 85.19 104 ASN A C 1
ATOM 840 O O . ASN A 1 104 ? -22.125 -8.480 -2.004 1.00 85.19 104 ASN A O 1
ATOM 844 N N . ASP A 1 105 ? -21.833 -8.970 -4.181 1.00 80.19 105 ASP A N 1
ATOM 845 C CA . ASP A 1 105 ? -22.851 -8.075 -4.697 1.00 80.19 105 ASP A CA 1
ATOM 846 C C . ASP A 1 105 ? -24.231 -8.501 -4.175 1.00 80.19 105 ASP A C 1
ATOM 848 O O . ASP A 1 105 ? -24.597 -9.679 -4.174 1.00 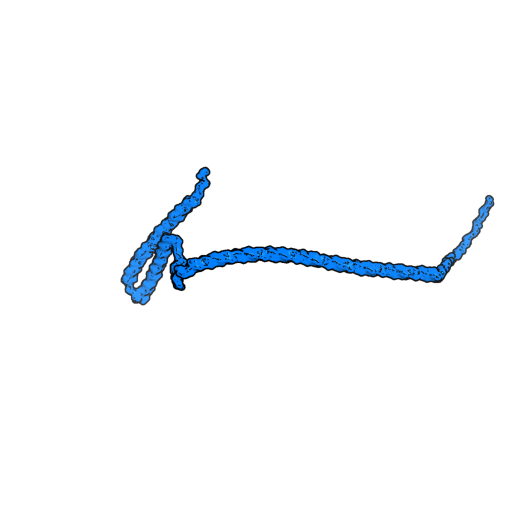80.19 105 ASP A O 1
ATOM 852 N N . GLY A 1 106 ? -24.973 -7.545 -3.621 1.00 74.81 106 GLY A N 1
ATOM 853 C CA . GLY A 1 106 ? -26.262 -7.786 -2.966 1.00 74.81 106 GLY A CA 1
ATOM 854 C C . GLY A 1 106 ? -26.226 -8.472 -1.589 1.00 74.81 106 GLY A C 1
ATOM 855 O O . GLY A 1 106 ? -27.282 -8.574 -0.964 1.00 74.81 106 GLY A O 1
ATOM 856 N N . LYS A 1 107 ? -25.064 -8.906 -1.070 1.00 72.31 107 LYS A N 1
ATOM 857 C CA . LYS A 1 107 ? -24.951 -9.416 0.319 1.00 72.31 107 LYS A CA 1
ATOM 858 C C . LYS A 1 107 ? -24.936 -8.302 1.365 1.00 72.31 107 LYS A C 1
ATOM 860 O O . LYS A 1 107 ? -25.302 -8.534 2.516 1.00 72.31 107 LYS A O 1
ATOM 865 N N . TRP A 1 108 ? -24.533 -7.101 0.967 1.00 64.19 108 TRP A N 1
ATOM 866 C CA . TRP A 1 108 ? -24.488 -5.927 1.830 1.00 64.19 108 TRP A CA 1
ATOM 867 C C . TRP A 1 108 ? -25.743 -5.079 1.627 1.00 64.19 108 TRP A C 1
ATOM 869 O O . TRP A 1 108 ? -26.226 -4.911 0.504 1.00 64.19 108 TRP A O 1
ATOM 879 N N . ARG A 1 109 ? -26.292 -4.532 2.719 1.00 61.06 109 ARG A N 1
ATOM 880 C CA . ARG A 1 109 ? -27.324 -3.492 2.614 1.00 61.06 109 ARG A CA 1
ATOM 881 C C . ARG A 1 109 ? -26.729 -2.315 1.833 1.00 61.06 109 ARG A C 1
ATOM 883 O O . ARG A 1 109 ? -25.554 -2.006 1.989 1.00 61.06 109 ARG A O 1
ATOM 890 N N . ARG A 1 110 ? -27.542 -1.657 0.995 1.00 59.88 110 ARG A N 1
ATOM 891 C CA . ARG A 1 110 ? -27.116 -0.480 0.201 1.00 59.88 110 ARG A CA 1
ATOM 892 C C . ARG A 1 110 ? -26.534 0.644 1.065 1.00 59.88 110 ARG A C 1
ATOM 894 O O . ARG A 1 110 ? -25.790 1.473 0.561 1.00 59.88 110 ARG A O 1
ATOM 901 N N . GLU A 1 111 ? -26.892 0.652 2.340 1.00 67.06 111 GLU A N 1
ATOM 902 C CA . GLU A 1 111 ? -26.328 1.508 3.366 1.00 67.06 111 GLU A CA 1
ATOM 903 C C . GLU A 1 111 ? -25.362 0.655 4.192 1.00 67.06 111 GLU A C 1
ATOM 905 O O . GLU A 1 111 ? -25.775 -0.210 4.970 1.00 67.06 111 GLU A O 1
ATOM 910 N N . VAL A 1 112 ? -24.069 0.832 3.922 1.00 69.75 112 VAL A N 1
ATOM 911 C CA . VAL A 1 112 ? -23.004 0.247 4.733 1.00 69.75 112 VAL A CA 1
ATOM 912 C C . VAL A 1 112 ? -22.984 1.030 6.034 1.00 69.75 112 VAL A C 1
ATOM 914 O O . VAL A 1 112 ? -22.646 2.212 6.043 1.00 69.75 112 VAL A O 1
ATOM 917 N N . ASP A 1 113 ? -23.380 0.375 7.117 1.00 75.25 113 ASP A N 1
ATOM 918 C CA . ASP A 1 113 ? -23.223 0.938 8.447 1.00 75.25 113 ASP A CA 1
ATOM 919 C C . ASP A 1 113 ? -21.727 1.008 8.768 1.00 75.25 113 ASP A C 1
ATOM 921 O O . ASP A 1 113 ? -21.064 -0.026 8.882 1.00 75.25 113 ASP A O 1
ATOM 925 N N . VAL A 1 114 ? -21.196 2.232 8.843 1.00 75.75 114 VAL A N 1
ATOM 926 C CA . VAL A 1 114 ? -19.764 2.511 9.031 1.00 75.75 114 VAL A CA 1
ATOM 927 C C . VAL A 1 114 ? -19.247 1.863 10.315 1.00 75.75 114 VAL A C 1
ATOM 929 O O . VAL A 1 114 ? -18.113 1.382 10.338 1.00 75.75 114 VAL A O 1
ATOM 932 N N . ASP A 1 115 ? -20.099 1.764 11.336 1.00 79.31 115 ASP A N 1
ATOM 933 C CA . ASP A 1 115 ? -19.754 1.176 12.630 1.00 79.31 115 ASP A CA 1
ATOM 934 C C . ASP A 1 115 ? -19.570 -0.348 12.553 1.00 79.31 115 ASP A C 1
ATOM 936 O O . ASP A 1 115 ? -18.861 -0.933 13.368 1.00 79.31 115 ASP A O 1
ATOM 940 N N . ASN A 1 116 ? -20.148 -0.993 11.536 1.00 77.38 116 ASN A N 1
ATOM 941 C CA . ASN A 1 116 ? -20.102 -2.441 11.330 1.00 77.38 116 ASN A CA 1
ATOM 942 C C . ASN A 1 116 ? -19.128 -2.869 10.217 1.00 77.38 116 ASN A C 1
ATOM 944 O O . ASN A 1 116 ? -19.083 -4.044 9.850 1.00 77.38 116 ASN A O 1
ATOM 948 N N . VAL A 1 117 ? -18.347 -1.940 9.652 1.00 80.19 117 VAL A N 1
ATOM 949 C CA . VAL A 1 117 ? -17.336 -2.265 8.626 1.00 80.19 117 VAL A CA 1
ATOM 950 C C . VAL A 1 117 ? -16.144 -2.997 9.236 1.00 80.19 117 VAL A C 1
ATOM 952 O O . VAL A 1 117 ? -15.561 -3.880 8.603 1.00 80.19 117 VAL A O 1
ATOM 955 N N . PHE A 1 118 ? -15.777 -2.627 10.461 1.00 83.06 118 PHE A N 1
ATOM 956 C CA . PHE A 1 118 ? -14.624 -3.175 11.156 1.00 83.06 118 PHE A CA 1
ATOM 957 C C . PHE A 1 118 ? -15.061 -3.855 12.440 1.00 83.06 118 PHE A C 1
ATOM 959 O O . PHE A 1 118 ? -15.475 -3.206 13.395 1.00 83.06 118 PHE A O 1
ATOM 966 N N . ASP A 1 119 ? -14.893 -5.172 12.470 1.00 86.38 119 ASP A N 1
ATOM 967 C CA . ASP A 1 119 ? -15.161 -5.965 13.654 1.00 86.38 119 ASP A CA 1
ATOM 968 C C . ASP A 1 119 ? -13.873 -6.289 14.423 1.00 86.38 119 ASP A C 1
ATOM 970 O O . ASP A 1 119 ? -12.840 -6.605 13.817 1.00 86.38 119 ASP A O 1
ATOM 974 N N . PRO A 1 120 ? -13.914 -6.267 15.768 1.00 91.12 120 PRO A N 1
ATOM 975 C CA . PRO A 1 120 ? -12.836 -6.800 16.585 1.00 91.12 120 PRO A CA 1
ATOM 976 C C . PRO A 1 120 ? -12.565 -8.271 16.251 1.00 91.12 120 PRO A C 1
ATOM 978 O O . PRO A 1 120 ? -13.488 -9.057 16.046 1.00 91.12 120 PRO A O 1
ATOM 981 N N . VAL A 1 121 ? -11.285 -8.651 16.254 1.00 89.56 121 VAL A N 1
ATOM 982 C CA . VAL A 1 121 ? -10.823 -9.997 15.860 1.00 89.56 121 VAL A CA 1
ATOM 983 C C . VAL A 1 121 ? -11.442 -11.107 16.718 1.00 89.56 121 VAL A C 1
ATOM 985 O O . VAL A 1 121 ? -11.673 -12.213 16.234 1.00 89.56 121 VAL A O 1
ATOM 988 N N . ASP A 1 122 ? -11.700 -10.832 17.996 1.00 91.12 122 ASP A N 1
ATOM 989 C CA . ASP A 1 122 ? -12.271 -11.780 18.945 1.00 91.12 122 ASP A CA 1
ATOM 990 C C . ASP A 1 122 ? -13.136 -11.088 20.013 1.00 91.12 122 ASP A C 1
ATOM 992 O O . ASP A 1 122 ? -13.174 -9.861 20.148 1.00 91.12 122 ASP A O 1
ATOM 996 N N . VAL A 1 123 ? -13.834 -11.904 20.810 1.00 93.88 123 VAL A N 1
ATOM 997 C CA . VAL A 1 123 ? -14.750 -11.431 21.862 1.00 93.88 123 VAL A CA 1
ATOM 998 C C . VAL A 1 123 ? -14.018 -10.598 22.919 1.00 93.88 123 VAL A C 1
ATOM 1000 O O . VAL A 1 123 ? -14.570 -9.609 23.394 1.00 93.88 123 VAL A O 1
ATOM 1003 N N . LEU A 1 124 ? -12.777 -10.954 23.273 1.00 94.88 124 LEU A N 1
ATOM 1004 C CA . LEU A 1 124 ? -11.992 -10.186 24.243 1.00 94.88 124 LEU A CA 1
ATOM 1005 C C . LEU A 1 124 ? -11.593 -8.817 23.683 1.00 94.88 124 LEU A C 1
ATOM 1007 O O . LEU A 1 124 ? -11.664 -7.827 24.407 1.00 94.88 124 LEU A O 1
ATOM 1011 N N . SER A 1 125 ? -11.222 -8.725 22.403 1.00 93.94 125 SER A N 1
ATOM 1012 C CA . SER A 1 125 ? -10.950 -7.432 21.766 1.00 93.94 125 SER A CA 1
ATOM 1013 C C . SER A 1 125 ? -12.199 -6.559 21.687 1.00 93.94 125 SER A C 1
ATOM 1015 O O . SER A 1 125 ? -12.101 -5.360 21.936 1.00 93.94 125 SER A O 1
ATOM 1017 N N . ARG A 1 126 ? -13.376 -7.146 21.425 1.00 94.38 126 ARG A N 1
ATOM 1018 C CA . ARG A 1 126 ? -14.651 -6.413 21.477 1.00 94.38 126 ARG A CA 1
ATOM 1019 C C . ARG A 1 126 ? -14.933 -5.873 22.875 1.00 94.38 126 ARG A C 1
ATOM 1021 O O . ARG A 1 126 ? -15.138 -4.679 23.032 1.00 94.38 126 ARG A O 1
ATOM 1028 N N . GLN A 1 127 ? -14.818 -6.714 23.902 1.00 95.56 127 GLN A N 1
ATOM 1029 C CA . GLN A 1 127 ? -14.989 -6.275 25.290 1.00 95.56 127 GLN A CA 1
ATOM 1030 C C . GLN A 1 127 ? -13.999 -5.170 25.681 1.00 95.56 127 GLN A C 1
ATOM 1032 O O . GLN A 1 127 ? -14.371 -4.241 26.392 1.00 95.56 127 GLN A O 1
ATOM 1037 N N . MET A 1 128 ? -12.747 -5.246 25.220 1.00 95.56 128 MET A N 1
ATOM 1038 C CA . MET A 1 128 ? -11.750 -4.199 25.458 1.00 95.56 128 MET A CA 1
ATOM 1039 C C . MET A 1 128 ? -12.144 -2.873 24.798 1.00 95.56 128 MET A C 1
ATOM 1041 O O . MET A 1 128 ? -12.021 -1.825 25.436 1.00 95.56 128 MET A O 1
ATOM 1045 N N . LEU A 1 129 ? -12.608 -2.921 23.545 1.00 94.81 129 LEU A N 1
ATOM 1046 C CA . LEU A 1 129 ? -13.083 -1.751 22.809 1.00 94.81 129 LEU A CA 1
ATOM 1047 C C . LEU A 1 129 ? -14.249 -1.096 23.557 1.00 94.81 129 LEU A C 1
ATOM 1049 O O . LEU A 1 129 ? -14.161 0.082 23.896 1.00 94.81 129 LEU A O 1
ATOM 1053 N N . ASP A 1 130 ? -15.271 -1.882 23.899 1.00 95.19 130 ASP A N 1
ATOM 1054 C CA . ASP A 1 130 ? -16.481 -1.409 24.574 1.00 95.19 130 ASP A CA 1
ATOM 1055 C C . ASP A 1 130 ? -16.165 -0.785 25.941 1.00 95.19 130 ASP A C 1
ATOM 1057 O O . ASP A 1 130 ? -16.639 0.307 26.249 1.00 95.19 130 ASP A O 1
ATOM 1061 N N . CYS A 1 131 ? -15.313 -1.428 26.752 1.00 97.12 131 CYS A N 1
ATOM 1062 C CA . CYS A 1 131 ? -14.916 -0.889 28.058 1.00 97.12 131 CYS A CA 1
ATOM 1063 C C . CYS A 1 131 ? -14.163 0.438 27.925 1.00 97.12 131 CYS A C 1
ATOM 1065 O O . CYS A 1 131 ? -14.349 1.340 28.739 1.00 97.12 131 CYS A O 1
ATOM 1067 N N . THR A 1 13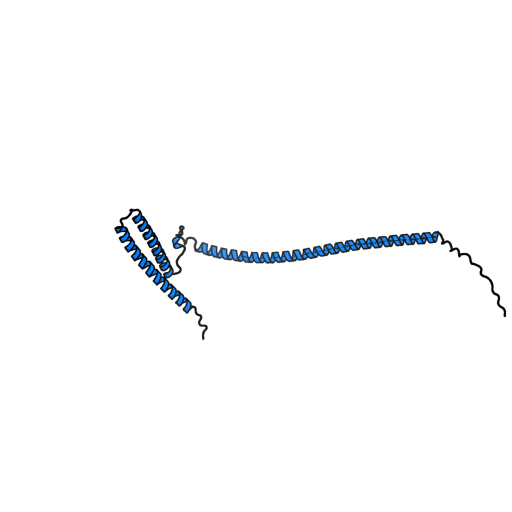2 ? -13.291 0.549 26.919 1.00 96.44 132 THR A N 1
ATOM 1068 C CA . THR A 1 132 ? -12.486 1.757 26.695 1.00 96.44 132 THR A CA 1
ATOM 1069 C C . THR A 1 132 ? -13.361 2.899 26.186 1.00 96.44 132 THR A C 1
ATOM 1071 O O . THR A 1 132 ? -13.263 4.013 26.692 1.00 96.44 132 THR A O 1
ATOM 1074 N N . ALA A 1 133 ? -14.255 2.620 25.234 1.00 96.62 133 ALA A N 1
ATOM 1075 C CA . ALA A 1 133 ? -15.225 3.592 24.743 1.00 96.62 133 ALA A CA 1
ATOM 1076 C C . ALA A 1 133 ? -16.149 4.076 25.872 1.00 96.62 133 ALA A C 1
ATOM 1078 O O . ALA A 1 133 ? -16.359 5.280 26.023 1.00 96.62 133 ALA A O 1
ATOM 1079 N N . ALA A 1 134 ? -16.634 3.158 26.715 1.00 97.38 134 ALA A N 1
ATOM 1080 C CA . ALA A 1 134 ? -17.441 3.497 27.878 1.00 97.38 134 ALA A CA 1
ATOM 1081 C C . ALA A 1 134 ? -16.670 4.378 28.878 1.00 97.38 134 ALA A C 1
ATOM 1083 O O . ALA A 1 134 ? -17.197 5.410 29.283 1.00 97.38 134 ALA A O 1
ATOM 1084 N N . ASP A 1 135 ? -15.425 4.032 29.235 1.00 97.81 135 ASP A N 1
ATOM 1085 C CA . ASP A 1 135 ? -14.590 4.834 30.149 1.00 97.81 135 ASP A CA 1
ATOM 1086 C C . ASP A 1 135 ? -14.412 6.275 29.648 1.00 97.81 135 ASP A C 1
ATOM 1088 O O . ASP A 1 135 ? -14.663 7.218 30.395 1.00 97.81 135 ASP A O 1
ATOM 1092 N N . LEU A 1 136 ? -14.069 6.446 28.367 1.00 97.75 136 LEU A N 1
ATOM 1093 C CA . LEU A 1 136 ? -13.894 7.767 27.755 1.00 97.75 136 LEU A CA 1
ATOM 1094 C C . LEU A 1 136 ? -15.207 8.560 27.707 1.00 97.75 136 LEU A C 1
ATOM 1096 O O . LEU A 1 136 ? -15.244 9.721 28.105 1.00 97.75 136 LEU A O 1
ATOM 1100 N N . SER A 1 137 ? -16.314 7.924 27.310 1.00 98.06 137 SER A N 1
ATOM 1101 C CA . SER A 1 137 ? -17.625 8.589 27.272 1.00 98.06 137 SER A CA 1
ATOM 1102 C C . SER A 1 137 ? -18.102 9.041 28.661 1.00 98.06 137 SER A C 1
ATOM 1104 O O . SER A 1 137 ? -18.764 10.075 28.800 1.00 98.06 137 SER A O 1
ATOM 1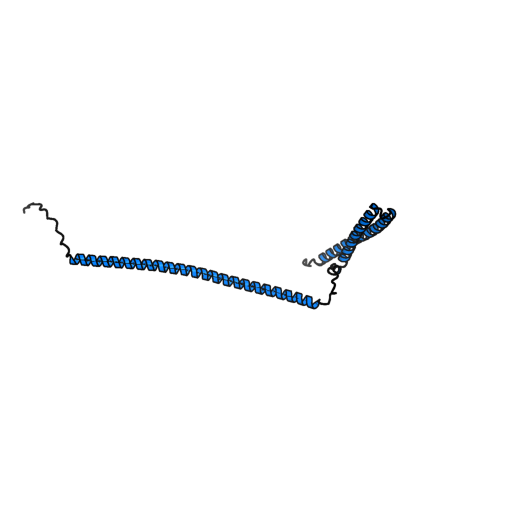106 N N . LEU A 1 138 ? -17.739 8.295 29.712 1.00 98.00 138 LEU A N 1
ATOM 1107 C CA . LEU A 1 138 ? -18.013 8.667 31.097 1.00 98.00 138 LEU A CA 1
ATOM 1108 C C . LEU A 1 138 ? -17.174 9.878 31.521 1.00 98.00 138 LEU A C 1
ATOM 1110 O O . LEU A 1 138 ? -17.713 10.761 32.187 1.00 98.00 138 LEU A O 1
ATOM 1114 N N . GLU A 1 139 ? -15.902 9.960 31.119 1.00 97.38 139 GLU A N 1
ATOM 1115 C CA . GLU A 1 139 ? -15.060 11.141 31.364 1.00 97.38 139 GLU A CA 1
ATOM 1116 C C . GLU A 1 139 ? -15.622 12.395 30.689 1.00 97.38 139 GLU A C 1
ATOM 1118 O O . GLU A 1 139 ? -15.776 13.422 31.354 1.00 97.38 139 GLU A O 1
ATOM 1123 N N . ASP A 1 140 ? -16.032 12.294 29.423 1.00 98.25 140 ASP A N 1
ATOM 1124 C CA . ASP A 1 140 ? -16.660 13.396 28.682 1.00 98.25 140 ASP A CA 1
ATOM 1125 C C . ASP A 1 140 ? -17.970 13.859 29.340 1.00 98.25 140 ASP A C 1
ATOM 1127 O O . ASP A 1 140 ? -18.265 15.058 29.439 1.00 98.25 140 ASP A O 1
ATOM 1131 N N . THR A 1 141 ? -18.756 12.905 29.846 1.00 97.94 141 THR A N 1
ATOM 1132 C CA . THR A 1 141 ? -20.007 13.192 30.557 1.00 97.94 141 THR A CA 1
ATOM 1133 C C . THR A 1 141 ? -19.738 13.895 31.887 1.00 97.94 141 THR A C 1
ATOM 1135 O O . THR A 1 141 ? -20.392 14.892 32.198 1.00 97.94 141 THR A O 1
ATOM 1138 N N . ILE A 1 142 ? -18.767 13.418 32.674 1.00 97.38 142 ILE A N 1
ATOM 1139 C CA . ILE A 1 142 ? -18.379 14.044 33.947 1.00 97.38 142 ILE A CA 1
ATOM 1140 C C . ILE A 1 142 ? -17.841 15.458 33.703 1.00 97.38 142 ILE A C 1
ATOM 1142 O O . ILE A 1 142 ? -18.239 16.384 34.410 1.00 97.38 142 ILE A O 1
ATOM 1146 N N . TYR A 1 143 ? -17.008 15.647 32.678 1.00 98.00 143 TYR A N 1
ATOM 1147 C CA . TYR A 1 143 ? -16.503 16.960 32.279 1.00 98.00 143 TYR A CA 1
ATOM 1148 C C . TYR A 1 143 ? -17.642 17.930 31.929 1.00 98.00 143 TYR A C 1
ATOM 1150 O O . TYR A 1 143 ? -17.678 19.068 32.399 1.00 98.00 143 TYR A O 1
ATOM 1158 N N . SER A 1 144 ? -18.623 17.463 31.155 1.00 97.62 144 SER A N 1
ATOM 1159 C CA . SER A 1 144 ? -19.788 18.268 30.773 1.00 97.62 144 SER A CA 1
ATOM 1160 C C . SER A 1 144 ? -20.667 18.633 31.975 1.00 97.62 144 SER A C 1
ATOM 1162 O O . SER A 1 144 ? -21.163 19.758 32.062 1.00 97.62 144 SER A O 1
ATOM 1164 N N . LEU A 1 145 ? -20.832 17.714 32.934 1.00 97.12 145 LEU A N 1
ATOM 1165 C CA . LEU A 1 145 ? -21.541 17.977 34.190 1.00 97.12 145 LEU A CA 1
ATOM 1166 C C . LEU A 1 145 ? -20.813 19.004 35.061 1.00 97.12 145 LEU A C 1
ATOM 1168 O O . LEU A 1 145 ? -21.466 19.847 35.675 1.00 97.12 145 LEU A O 1
ATOM 1172 N N . ASP A 1 146 ? -19.482 18.949 35.109 1.00 97.19 146 ASP A N 1
ATOM 1173 C CA . ASP A 1 146 ? -18.673 19.910 35.860 1.00 97.19 146 ASP A CA 1
ATOM 1174 C C . ASP A 1 146 ? -18.856 21.326 35.315 1.00 97.19 146 ASP A C 1
ATOM 1176 O O . ASP A 1 146 ? -19.183 22.252 36.060 1.00 97.19 146 ASP A O 1
ATOM 1180 N N . LYS A 1 147 ? -18.787 21.472 33.989 1.00 97.56 147 LYS A N 1
ATOM 1181 C CA . LYS A 1 147 ? -19.057 22.739 33.310 1.00 97.56 147 LYS A CA 1
ATOM 1182 C C . LYS A 1 147 ? -20.478 23.249 33.576 1.00 97.56 147 LYS A C 1
ATOM 1184 O O . LYS A 1 147 ? -20.652 24.409 33.941 1.00 97.56 147 LYS A O 1
ATOM 1189 N N . ALA A 1 148 ? -21.486 22.381 33.473 1.00 96.81 148 ALA A N 1
ATOM 1190 C CA . ALA A 1 148 ? -22.876 22.753 33.741 1.00 96.81 148 ALA A CA 1
ATOM 1191 C C . ALA A 1 148 ? -23.094 23.228 35.190 1.00 96.81 148 ALA A C 1
ATOM 1193 O O . ALA A 1 148 ? -23.908 24.122 35.429 1.00 96.81 148 ALA A O 1
ATOM 1194 N N . MET A 1 149 ? -22.374 22.655 36.161 1.00 96.56 149 MET A N 1
ATOM 1195 C CA . MET A 1 149 ? -22.417 23.109 37.553 1.00 96.56 149 MET A CA 1
ATOM 1196 C C . MET A 1 149 ? -21.749 24.479 37.712 1.00 96.56 149 MET A C 1
ATOM 1198 O O . MET A 1 149 ? -22.321 25.354 38.360 1.00 96.56 149 MET A O 1
ATOM 1202 N N . GLN A 1 150 ? -20.568 24.681 37.118 1.00 96.25 150 GLN A N 1
ATOM 1203 C CA . GLN A 1 150 ? -19.841 25.957 37.178 1.00 96.25 150 GLN A CA 1
ATOM 1204 C C . GLN A 1 150 ? -20.642 27.115 36.563 1.00 96.25 150 GLN A C 1
ATOM 1206 O O . GLN A 1 150 ? -20.618 28.229 37.079 1.00 96.25 150 GLN A O 1
ATOM 1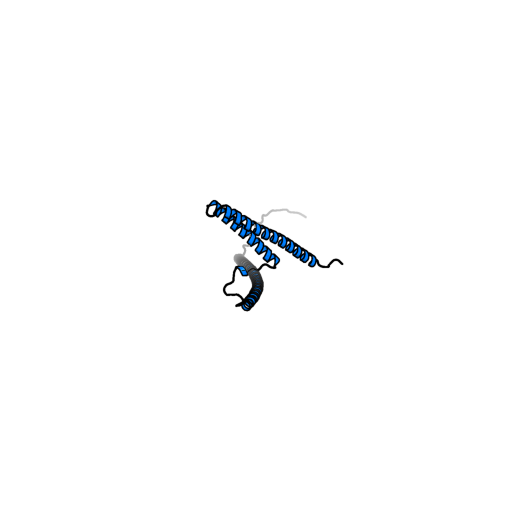211 N N . GLU A 1 151 ? -21.395 26.842 35.497 1.00 96.88 151 GLU A N 1
ATOM 1212 C CA . GLU A 1 151 ? -22.294 27.801 34.842 1.00 96.88 151 GLU A CA 1
ATOM 1213 C C . GLU A 1 151 ? -23.611 28.032 35.612 1.00 96.88 151 GLU A C 1
ATOM 1215 O O . GLU A 1 151 ? -24.413 28.880 35.226 1.00 96.88 151 GLU A O 1
ATOM 1220 N N . GLY A 1 152 ? -23.859 27.291 36.697 1.00 94.69 152 GLY A N 1
ATOM 1221 C CA . GLY A 1 152 ? -25.085 27.384 37.495 1.00 94.69 152 GLY A CA 1
ATOM 1222 C C . GLY A 1 152 ? -26.314 26.723 36.857 1.00 94.69 152 GLY A C 1
ATOM 1223 O O . GLY A 1 152 ? -27.423 26.891 37.362 1.00 94.69 152 GLY A O 1
ATOM 1224 N N . SER A 1 153 ? -26.136 25.954 35.776 1.00 96.25 153 SER A N 1
ATOM 1225 C CA . SER A 1 153 ? -27.221 25.238 35.085 1.00 96.25 153 SER A CA 1
ATOM 1226 C C . SER A 1 153 ? -27.756 24.052 35.894 1.00 96.25 153 SER A C 1
ATOM 1228 O O . SER A 1 153 ? -28.916 23.670 35.735 1.00 96.25 153 SER A O 1
ATOM 1230 N N . ILE A 1 154 ? -26.929 23.466 36.769 1.00 95.94 154 ILE A N 1
ATOM 1231 C CA . ILE A 1 154 ? -27.332 22.395 37.689 1.00 95.94 154 ILE A CA 1
ATOM 1232 C C . ILE A 1 154 ? -26.944 22.713 39.143 1.00 95.94 154 ILE A C 1
ATOM 1234 O O . ILE A 1 154 ? -25.863 23.251 39.387 1.00 95.94 154 ILE A O 1
ATOM 1238 N N . PRO A 1 155 ? -27.777 22.339 40.133 1.00 96.19 155 PRO A N 1
ATOM 1239 C CA . PRO A 1 155 ? -27.410 22.435 41.544 1.00 96.19 155 PRO A CA 1
ATOM 1240 C C . PRO A 1 155 ? -26.238 21.512 41.907 1.00 96.19 155 PRO A C 1
ATOM 1242 O O . PRO A 1 155 ? -26.123 20.399 41.387 1.00 96.19 155 PRO A O 1
ATOM 1245 N N . SER A 1 156 ? -25.429 21.923 42.885 1.00 93.69 156 SER A N 1
ATOM 1246 C CA . SER A 1 156 ? -24.272 21.152 43.370 1.00 93.69 156 SER A CA 1
ATOM 1247 C C . SER A 1 156 ? -24.645 19.757 43.888 1.00 93.69 156 SER A C 1
ATOM 1249 O O . SER A 1 156 ? -23.929 18.788 43.642 1.00 93.69 156 SER A O 1
ATOM 1251 N N . GLU A 1 157 ? -25.798 19.615 44.546 1.00 95.62 157 GLU A N 1
ATOM 1252 C CA . GLU A 1 157 ? -26.292 18.316 45.022 1.00 95.62 157 GLU A CA 1
ATOM 1253 C C . GLU A 1 157 ? -26.554 17.331 43.870 1.00 95.62 157 GLU A C 1
ATOM 1255 O O . GLU A 1 157 ? -26.236 16.143 43.973 1.00 95.62 157 GLU A O 1
ATOM 1260 N N . MET A 1 158 ? -27.089 17.825 42.746 1.00 95.31 158 MET A N 1
ATOM 1261 C CA . MET A 1 158 ? -27.344 17.017 41.548 1.00 95.31 158 MET A CA 1
ATOM 1262 C C . MET A 1 158 ? -26.041 16.598 40.871 1.00 95.31 158 MET A C 1
ATOM 1264 O O . MET A 1 158 ? -25.905 15.439 40.475 1.00 95.31 158 MET A O 1
ATOM 1268 N N . TYR A 1 159 ? -25.070 17.509 40.788 1.00 96.94 159 TYR A N 1
ATOM 1269 C CA . TYR A 1 159 ? -23.730 17.199 40.298 1.00 96.94 159 TYR A CA 1
ATOM 1270 C C . TYR A 1 159 ? -23.082 16.076 41.120 1.00 96.94 159 TYR A C 1
ATOM 1272 O O . TYR A 1 159 ? -22.742 15.031 40.566 1.00 96.94 159 TYR A O 1
ATOM 1280 N N . LEU A 1 160 ? -23.001 16.225 42.449 1.00 97.00 160 LEU A N 1
ATOM 1281 C CA . LEU A 1 160 ? -22.353 15.238 43.322 1.00 97.00 160 LEU A CA 1
ATOM 1282 C C . LEU A 1 160 ? -23.022 13.860 43.247 1.00 97.00 160 LEU A C 1
ATOM 1284 O O . LEU A 1 160 ? -22.340 12.831 43.262 1.00 97.00 160 LEU A O 1
ATOM 1288 N N . LYS A 1 161 ? -24.356 13.821 43.137 1.00 97.31 161 LYS A N 1
ATOM 1289 C CA . LYS A 1 161 ? -25.102 12.570 42.967 1.00 97.31 161 LYS A CA 1
ATOM 1290 C C . LYS A 1 161 ? -24.753 11.881 41.646 1.00 97.31 161 LYS A C 1
ATOM 1292 O O . LYS A 1 161 ? -24.473 10.682 41.659 1.00 97.31 161 LYS A O 1
ATOM 1297 N N . ASN A 1 162 ? -24.758 12.615 40.533 1.00 97.06 162 ASN A N 1
ATOM 1298 C CA . ASN A 1 162 ? -24.494 12.053 39.208 1.00 97.06 162 ASN A CA 1
ATOM 1299 C C . ASN A 1 162 ? -23.029 11.647 39.036 1.00 97.06 162 ASN A C 1
ATOM 1301 O O . ASN A 1 162 ? -22.772 10.521 38.618 1.00 97.06 162 ASN A O 1
ATOM 1305 N N . VAL A 1 163 ? -22.077 12.490 39.449 1.00 97.50 163 VAL A N 1
ATOM 1306 C CA . VAL A 1 163 ? -20.644 12.157 39.412 1.00 97.50 163 VAL A CA 1
ATOM 1307 C C . VAL A 1 163 ? -20.372 10.884 40.202 1.00 97.50 163 VAL A C 1
ATOM 1309 O O . VAL A 1 163 ? -19.717 9.984 39.695 1.00 97.50 163 VAL A O 1
ATOM 1312 N N . ARG A 1 164 ? -20.954 10.720 41.396 1.00 97.44 164 ARG A N 1
ATOM 1313 C CA . ARG A 1 164 ? -20.777 9.488 42.178 1.00 97.44 164 ARG A CA 1
ATOM 1314 C C . ARG A 1 164 ? -21.268 8.235 41.443 1.00 97.44 164 ARG A C 1
ATOM 1316 O O . ARG A 1 164 ? -20.642 7.181 41.563 1.00 97.44 164 ARG A O 1
ATOM 1323 N N . VAL A 1 165 ? -22.393 8.319 40.732 1.00 97.69 165 VAL A N 1
ATOM 1324 C CA . VAL A 1 165 ? -22.934 7.189 39.958 1.00 97.69 165 VAL A CA 1
ATOM 1325 C C . VAL A 1 165 ? -22.040 6.889 38.755 1.00 97.69 165 VAL A C 1
ATOM 1327 O O . VAL A 1 165 ? -21.640 5.738 38.590 1.00 97.69 165 VAL A O 1
ATOM 1330 N N . LEU A 1 166 ? -21.661 7.915 37.989 1.00 97.69 166 LEU A N 1
ATOM 1331 C CA . LEU A 1 166 ? -20.804 7.783 36.808 1.00 97.69 166 LEU A CA 1
ATOM 1332 C C . LEU A 1 166 ? -19.403 7.279 37.173 1.00 97.69 166 LEU A C 1
ATOM 1334 O O . LEU A 1 166 ? -18.912 6.352 36.544 1.00 97.69 166 LEU A O 1
ATOM 1338 N N . SER A 1 167 ? -18.787 7.786 38.244 1.00 97.44 167 SER A N 1
ATOM 1339 C CA . SER A 1 167 ? -17.486 7.301 38.726 1.00 97.44 167 SER A CA 1
ATOM 1340 C C . SER A 1 167 ? -17.537 5.846 39.197 1.00 97.44 167 SER A C 1
ATOM 1342 O O . SER A 1 167 ? -16.566 5.107 39.041 1.00 97.44 167 SER A O 1
ATOM 1344 N N . ARG A 1 168 ? -18.665 5.396 39.767 1.00 97.94 168 ARG A N 1
ATOM 1345 C CA . ARG A 1 168 ? -18.843 3.977 40.110 1.00 97.94 168 ARG A CA 1
ATOM 1346 C C . ARG A 1 168 ? -18.886 3.118 38.851 1.00 97.94 168 ARG A C 1
ATOM 1348 O O . ARG A 1 168 ? -18.287 2.048 38.830 1.00 97.94 168 ARG A O 1
ATOM 1355 N N . GLU A 1 169 ? -19.597 3.567 37.825 1.00 97.19 169 GLU A N 1
ATOM 1356 C CA . GLU A 1 169 ? -19.655 2.870 36.542 1.00 97.19 169 GLU A CA 1
ATOM 1357 C C . GLU A 1 169 ? -18.285 2.847 35.857 1.00 97.19 169 GLU A C 1
ATOM 1359 O O . GLU A 1 169 ? -17.820 1.782 35.457 1.00 97.19 169 GLU A O 1
ATOM 1364 N N . GLN A 1 170 ? -17.575 3.974 35.876 1.00 97.56 170 GLN A N 1
ATOM 1365 C CA . GLN A 1 170 ? -16.211 4.115 35.373 1.00 97.56 170 GLN A CA 1
ATOM 1366 C C . GLN A 1 170 ? -15.252 3.113 36.025 1.00 97.56 170 GLN A C 1
ATOM 1368 O O . GLN A 1 170 ? -14.478 2.434 35.348 1.00 97.56 170 GLN A O 1
ATOM 1373 N N . PHE A 1 171 ? -15.338 2.960 37.349 1.00 97.88 171 PHE A N 1
ATOM 1374 C CA . PHE A 1 171 ? -14.558 1.964 38.077 1.00 97.88 171 PHE A CA 1
ATOM 1375 C C . PHE A 1 171 ? -14.802 0.545 37.547 1.00 97.88 171 PHE A C 1
ATOM 1377 O O . PHE A 1 171 ? -13.844 -0.205 37.351 1.00 97.88 171 PHE A O 1
ATOM 1384 N N . PHE A 1 172 ? -16.059 0.172 37.286 1.00 97.69 172 PHE A N 1
ATOM 1385 C CA . PHE A 1 172 ? -16.376 -1.147 36.742 1.00 97.69 172 PHE A CA 1
ATOM 1386 C C . PHE A 1 172 ? -15.847 -1.331 35.318 1.00 97.69 172 PHE A C 1
ATOM 1388 O O . PHE A 1 172 ? -15.284 -2.392 35.044 1.00 97.69 172 PHE A O 1
ATOM 1395 N N . GLN A 1 173 ? -15.941 -0.313 34.456 1.00 97.56 173 GLN A N 1
ATOM 1396 C CA . GLN A 1 173 ? -15.377 -0.369 33.100 1.00 97.56 173 GLN A CA 1
ATOM 1397 C C . GLN A 1 173 ? -13.854 -0.564 33.133 1.00 97.56 173 GLN A C 1
ATOM 1399 O O . GLN A 1 173 ? -13.320 -1.467 32.487 1.00 97.56 173 GLN A O 1
ATOM 1404 N N . ARG A 1 174 ? -13.141 0.185 33.984 1.00 97.69 174 ARG A N 1
ATOM 1405 C CA . ARG A 1 174 ? -11.681 0.059 34.164 1.00 97.69 174 ARG A CA 1
ATOM 1406 C C . ARG A 1 174 ? -11.262 -1.280 34.762 1.00 97.69 174 ARG A C 1
ATOM 1408 O O . ARG A 1 174 ? -10.278 -1.890 34.327 1.00 97.69 174 ARG A O 1
ATOM 1415 N N . ALA A 1 175 ? -12.002 -1.759 35.758 1.00 97.75 175 ALA A N 1
ATOM 1416 C CA . ALA A 1 175 ? -11.755 -3.058 36.369 1.00 97.75 175 ALA A CA 1
ATOM 1417 C C . ALA A 1 175 ? -11.974 -4.195 35.361 1.00 97.75 175 ALA A C 1
ATOM 1419 O O . ALA A 1 175 ? -11.175 -5.135 35.312 1.00 97.75 175 ALA A O 1
ATOM 1420 N N . LEU A 1 176 ? -13.023 -4.104 34.537 1.00 96.94 176 LEU A N 1
ATOM 1421 C CA . LEU A 1 176 ? -13.295 -5.068 33.478 1.00 96.94 176 LEU A CA 1
ATOM 1422 C C . LEU A 1 176 ? -12.199 -5.034 32.408 1.00 96.94 176 LEU A C 1
ATOM 1424 O O . LEU A 1 176 ? -11.615 -6.080 32.134 1.00 96.94 176 LEU A O 1
ATOM 1428 N N . ALA A 1 177 ? -11.822 -3.856 31.904 1.00 96.94 177 ALA A N 1
ATOM 1429 C CA . ALA A 1 177 ? -10.726 -3.701 30.945 1.00 96.94 177 ALA A CA 1
ATOM 1430 C C . ALA A 1 177 ? -9.412 -4.314 31.463 1.00 96.94 177 ALA A C 1
ATOM 1432 O O . ALA A 1 177 ? -8.717 -5.029 30.743 1.00 96.94 177 ALA A O 1
ATOM 1433 N N . THR A 1 178 ? -9.087 -4.113 32.743 1.00 97.00 178 THR A N 1
ATOM 1434 C CA . THR A 1 178 ? -7.894 -4.711 33.368 1.00 97.00 178 THR A CA 1
ATOM 1435 C C . THR A 1 178 ? -7.945 -6.243 33.342 1.00 97.00 178 THR A C 1
ATOM 1437 O O . THR A 1 178 ? -6.954 -6.893 33.002 1.00 97.00 178 THR A O 1
ATOM 1440 N N . LYS A 1 179 ? -9.106 -6.836 33.649 1.00 96.81 179 LYS A N 1
ATOM 1441 C CA . LYS A 1 179 ? -9.306 -8.294 33.600 1.00 96.81 179 LYS A CA 1
ATOM 1442 C C . LYS A 1 179 ? -9.239 -8.841 32.175 1.00 96.81 179 LYS A C 1
ATOM 1444 O O . LYS A 1 179 ? -8.591 -9.862 31.959 1.00 96.81 179 LYS A O 1
ATOM 1449 N N . VAL A 1 180 ? -9.854 -8.158 31.210 1.00 96.25 180 VAL A N 1
ATOM 1450 C CA . VAL A 1 180 ? -9.810 -8.545 29.790 1.00 96.25 180 VAL A CA 1
ATOM 1451 C C . VAL A 1 180 ? -8.370 -8.513 29.277 1.00 96.25 180 VAL A C 1
ATOM 1453 O O . VAL A 1 180 ? -7.932 -9.466 28.639 1.00 96.25 180 VAL A O 1
ATOM 1456 N N . ARG A 1 181 ? -7.585 -7.487 29.634 1.00 94.88 181 ARG A N 1
ATOM 1457 C CA . ARG A 1 181 ? -6.162 -7.388 29.265 1.00 94.88 181 ARG A CA 1
ATOM 1458 C C . ARG A 1 181 ? -5.347 -8.567 29.796 1.00 94.88 181 ARG A C 1
ATOM 1460 O O . ARG A 1 181 ? -4.530 -9.132 29.074 1.00 94.88 181 ARG A O 1
ATOM 1467 N N . ALA A 1 182 ? -5.578 -8.950 31.052 1.00 95.62 182 ALA A N 1
ATOM 1468 C CA . ALA A 1 182 ? -4.921 -10.107 31.650 1.00 95.62 182 ALA A CA 1
ATOM 1469 C C . ALA A 1 182 ? -5.303 -11.412 30.928 1.00 95.62 182 ALA A C 1
ATOM 1471 O O . ALA A 1 182 ? -4.429 -12.229 30.642 1.00 95.62 182 ALA A O 1
ATOM 1472 N N . ALA A 1 183 ? -6.582 -11.585 30.579 1.00 94.44 183 ALA A N 1
ATOM 1473 C CA . ALA A 1 183 ? -7.053 -12.741 29.817 1.00 94.44 183 ALA A CA 1
ATOM 1474 C C . ALA A 1 183 ? -6.436 -12.797 28.406 1.00 94.44 183 ALA A C 1
ATOM 1476 O O . ALA A 1 183 ? -5.970 -13.853 27.983 1.00 94.44 183 ALA A O 1
ATOM 1477 N N . GLN A 1 184 ? -6.352 -11.665 27.701 1.00 92.94 184 GLN A N 1
ATOM 1478 C CA . GLN A 1 184 ? -5.704 -11.585 26.387 1.00 92.94 184 GLN A CA 1
ATOM 1479 C C . GLN A 1 184 ? -4.230 -11.995 26.452 1.00 92.94 184 GLN A C 1
ATOM 1481 O O . GLN A 1 184 ? -3.774 -12.772 25.614 1.00 92.94 184 GLN A O 1
ATOM 1486 N N . LEU A 1 185 ? -3.493 -11.536 27.470 1.00 93.00 185 LEU A N 1
ATOM 1487 C CA . LEU A 1 185 ? -2.099 -11.933 27.669 1.00 93.00 185 LEU A CA 1
ATOM 1488 C C . LEU A 1 185 ? -1.971 -13.446 27.899 1.00 93.00 185 LEU A C 1
ATOM 1490 O O . LEU A 1 185 ? -1.095 -14.082 27.320 1.00 93.00 185 LEU A O 1
ATOM 1494 N N . GLN A 1 186 ? -2.861 -14.041 28.698 1.00 92.12 186 GLN A N 1
ATOM 1495 C CA . GLN A 1 186 ? -2.874 -15.490 28.923 1.00 92.12 186 GLN A CA 1
ATOM 1496 C C . GLN A 1 186 ? -3.128 -16.270 27.628 1.00 92.12 186 GLN A C 1
ATOM 1498 O O . GLN A 1 186 ? -2.421 -17.240 27.355 1.00 92.12 186 GLN A O 1
ATOM 1503 N N . VAL A 1 187 ? -4.084 -15.829 26.805 1.00 89.69 187 VAL A N 1
ATOM 1504 C CA . VAL A 1 187 ? -4.368 -16.440 25.495 1.00 89.69 187 VAL A CA 1
ATOM 1505 C C . VAL A 1 187 ? -3.163 -16.317 24.561 1.00 89.69 187 VAL A C 1
ATOM 1507 O O . VAL A 1 187 ? -2.789 -17.291 23.907 1.00 89.69 187 VAL A O 1
ATOM 1510 N N . GLN A 1 188 ? -2.508 -15.155 24.526 1.00 88.44 188 GLN A N 1
ATOM 1511 C CA . GLN A 1 188 ? -1.307 -14.947 23.718 1.00 88.44 188 GLN A CA 1
ATOM 1512 C C . GLN A 1 188 ? -0.172 -15.876 24.152 1.00 88.44 188 GLN A C 1
ATOM 1514 O O . GLN A 1 188 ? 0.376 -16.586 23.307 1.00 88.44 188 GLN A O 1
ATOM 1519 N N . VAL A 1 189 ? 0.124 -15.943 25.454 1.00 90.44 189 VAL A N 1
ATOM 1520 C CA . VAL A 1 189 ? 1.147 -16.837 26.018 1.00 90.44 189 VAL A CA 1
ATOM 1521 C C . VAL A 1 189 ? 0.831 -18.302 25.708 1.00 90.44 189 VAL A C 1
ATOM 1523 O O . VAL A 1 189 ? 1.715 -19.030 25.259 1.00 90.44 189 VAL A O 1
ATOM 1526 N N . ALA A 1 190 ? -0.423 -18.732 25.869 1.00 89.12 190 ALA A N 1
ATOM 1527 C CA . ALA A 1 190 ? -0.845 -20.089 25.526 1.00 89.12 190 ALA A CA 1
ATOM 1528 C C . ALA A 1 190 ? -0.666 -20.386 24.027 1.00 89.12 190 ALA A C 1
ATOM 1530 O O . ALA A 1 190 ? -0.160 -21.448 23.663 1.00 89.12 190 ALA A O 1
ATOM 1531 N N . SER A 1 191 ? -1.009 -19.434 23.152 1.00 88.00 191 SER A N 1
ATOM 1532 C CA . SER A 1 191 ? -0.798 -19.581 21.707 1.00 88.00 191 SER A CA 1
ATOM 1533 C C . SER A 1 191 ? 0.688 -19.674 21.345 1.00 88.00 191 SER A C 1
ATOM 1535 O O . SER A 1 191 ? 1.060 -20.460 20.477 1.00 88.00 191 SER A O 1
ATOM 1537 N N . MET A 1 192 ? 1.553 -18.913 22.027 1.00 86.19 192 MET A N 1
ATOM 1538 C CA . MET A 1 192 ? 3.000 -18.944 21.817 1.00 86.19 192 MET A CA 1
ATOM 1539 C C . MET A 1 192 ? 3.593 -20.273 22.281 1.00 86.19 192 MET A C 1
ATOM 1541 O O . MET A 1 192 ? 4.379 -20.862 21.547 1.00 86.19 192 MET A O 1
ATOM 1545 N N . ALA A 1 193 ? 3.170 -20.778 23.443 1.00 85.38 193 ALA A N 1
ATOM 1546 C CA . ALA A 1 193 ? 3.583 -22.083 23.954 1.00 85.38 193 ALA A CA 1
ATOM 1547 C C . ALA A 1 193 ? 3.165 -23.231 23.016 1.00 85.38 193 ALA A C 1
ATOM 1549 O O . ALA A 1 193 ? 3.962 -24.127 22.755 1.00 85.38 193 ALA A O 1
ATOM 1550 N N . ALA A 1 194 ? 1.955 -23.175 22.449 1.00 82.06 194 ALA A N 1
ATOM 1551 C CA . ALA A 1 194 ? 1.470 -24.165 21.485 1.00 82.06 194 ALA A CA 1
ATOM 1552 C C . ALA A 1 194 ? 2.189 -24.105 20.122 1.00 82.06 194 ALA A C 1
ATOM 1554 O O . ALA A 1 194 ? 2.210 -25.093 19.391 1.00 82.06 194 ALA A O 1
ATOM 1555 N N . ARG A 1 195 ? 2.774 -22.954 19.766 1.00 77.31 195 ARG A N 1
ATOM 1556 C CA . ARG A 1 195 ? 3.535 -22.756 18.520 1.00 77.31 195 ARG A CA 1
ATOM 1557 C C . ARG A 1 195 ? 5.005 -23.167 18.624 1.00 77.31 195 ARG A C 1
ATOM 1559 O O . ARG A 1 195 ? 5.677 -23.155 17.596 1.00 77.31 195 ARG A O 1
ATOM 1566 N N . VAL A 1 196 ? 5.516 -23.519 19.810 1.00 62.47 196 VAL A N 1
ATOM 1567 C CA . VAL A 1 196 ? 6.899 -24.002 19.959 1.00 62.47 196 VAL A CA 1
ATOM 1568 C C . VAL A 1 196 ? 7.017 -25.365 19.265 1.00 62.47 196 VAL A C 1
ATOM 1570 O O . VAL A 1 196 ? 6.404 -26.335 19.721 1.00 62.47 196 VAL A O 1
ATOM 1573 N N . PRO A 1 197 ? 7.774 -25.475 18.159 1.00 58.00 197 PRO A N 1
ATOM 1574 C CA . PRO A 1 197 ? 7.871 -26.727 17.432 1.00 58.00 197 PRO A CA 1
ATOM 1575 C C . PRO A 1 197 ? 8.614 -27.759 18.285 1.00 58.00 197 PRO A C 1
ATOM 1577 O O . PRO A 1 197 ? 9.628 -27.453 18.912 1.00 58.00 197 PRO A O 1
ATOM 1580 N N . HIS A 1 198 ? 8.107 -28.992 18.299 1.00 56.69 198 HIS A N 1
ATOM 1581 C CA . HIS A 1 198 ? 8.705 -30.150 18.970 1.00 56.69 198 HIS A CA 1
ATOM 1582 C C . HIS A 1 198 ? 9.997 -30.630 18.271 1.00 56.69 198 HIS A C 1
ATOM 1584 O O . HIS A 1 198 ? 10.129 -31.800 17.936 1.00 56.69 198 HIS A O 1
ATOM 1590 N N . TYR A 1 199 ? 10.962 -29.738 18.041 1.00 53.50 199 TYR A N 1
ATOM 1591 C CA . TYR A 1 199 ? 12.324 -30.094 17.630 1.00 53.50 199 TYR A CA 1
ATOM 1592 C C . TYR A 1 199 ? 13.258 -30.017 18.837 1.00 53.50 199 TYR A C 1
ATOM 1594 O O . TYR A 1 199 ? 14.165 -29.193 18.904 1.00 53.50 199 TYR A O 1
ATOM 1602 N N . ALA A 1 200 ? 12.986 -30.861 19.827 1.00 54.59 200 ALA A N 1
ATOM 1603 C CA . ALA A 1 200 ? 13.905 -31.145 20.919 1.00 54.59 200 ALA A CA 1
ATOM 1604 C C . ALA A 1 200 ? 13.630 -32.563 21.435 1.00 54.59 200 ALA A C 1
ATOM 1606 O O . ALA A 1 200 ? 13.051 -32.754 22.503 1.00 54.59 200 ALA A O 1
ATOM 1607 N N . SER A 1 201 ? 13.980 -33.562 20.628 1.00 44.28 201 SER A N 1
ATOM 1608 C CA . SER A 1 201 ? 14.240 -34.949 21.036 1.00 44.28 201 SER A CA 1
ATOM 1609 C C . SER A 1 201 ? 15.154 -35.592 20.005 1.00 44.28 201 SER A C 1
ATOM 1611 O O . SER A 1 201 ? 14.880 -35.392 18.800 1.00 44.28 201 SER A O 1
#

pLDDT: mean 88.08, std 15.76, range [36.12, 98.44]

Secondary structure (DSSP, 8-state):
---------PPPP-------HHHHHHHHHHHHHHHHHHHHHHHHHHHHHHHHHHHHHHHHHHHHHHHHHHHHHHHHHHHHHHHHHHHHHHHHHHHHHHHHHHHHTTTS-SS--GGGSS--SSHHHHHHHHHHHHHHHHHHHHHHHHHHHHTTSS-HHHHHHHHHHHHHHHHHHHHHHHHHHHHHHHHHHHHHHHTS-----

InterPro domains:
  IPR017916 Steadiness box (SB) domain [PF09454] (117-179)
  IPR017916 Steadiness box (SB) domain [PS51312] (122-190)
  IPR037202 ESCRT assembly domain [SSF140111] (122-182)
  IPR052070 ESCRT-I complex UEV domain-containing protein [PTHR23306] (10-186)

Foldseek 3Di:
DDDDDDDDDDDPPPPDPPPDPVVVVVVVVVVVVVVVVVVVVVVVVVVVVVVVVVVVVVVVVVVVVVVVVVVVVVVVVVVVVVVVVVVVVVVVVVVVVVVVCVVCVPVDDPDDPPVPPDDDPDPLSVLLVVLVVLLVVLVVVLVVLVVCVVVVVDPPVVNVVVNVVSVVVNVVSVVSNVVSVVVVVVVVVVVVVVPPDPPPD

Radius of gyration: 57.98 Å; chains: 1; bounding box: 149×63×125 Å

Sequence (201 aa):
MYSSLSPYTARPPAVRPTDDPAEVYRRNAINKILEAVHADIAALRKSREVEIEGLFATQAELRRREQELTRGVREMLEEKEGLEQQLQLVLMNTDVLEGWLRQNDGKWRREVDVDNVFDPVDVLSRQMLDCTAADLSLEDTIYSLDKAMQEGSIPSEMYLKNVRVLSREQFFQRALATKVRAAQLQVQVASMAARVPHYAS

Organism: Vanilla planifolia (NCBI:txid51239)